Protein AF-J1H5Q4-F1 (afdb_monomer_lite)

Radius of gyration: 19.44 Å; chains: 1; bounding box: 55×44×50 Å

Foldseek 3Di:
DEEEEEQQQLNQLVLLLCVLCVVVVHHYQYEYEHCDDHPRRPHHYDNDHPVPDDLVNVLVGQEYEYEPDALVFDPLNPPPPDDDDDCPVVVVVSCVVSVHWYKYKYAPRDPEDQLEWDALLLQPAQEGGIMGIDTPDFHAFYWDDADDDDDLQVVSHWYLDDCRNVNDDDVVNLCRRLVHDRDDDSVSSSSHDRSLVSNLVSCRVVVPPCSVVSRVVGDPDPVFKTKGFDFDDPPDPPDCVVVVPTDARFMKMWGDDDPDIDIDTDGRDPPPVPPD

Sequence (276 aa):
MRILDICCCSGGASMGLYQACRKAGIEPYVCGADIRNPDSYPFEFIQSDMRNLSLDFIRSFDFVWLSPPCQAYSLACVGSNKEYPDLVPFAQNFMYQAGVPYCMENVPQAPLRRDLLLCGEMFGLGVIRHRHFEIGGFEVPQPFHKMHSGRVIDGEKVTVAGNGFGGSGKIEDWQKAIGIDWITDRWSLAQAVPPVYSQYIMSCFLGDPDYRLLVDDLPVSSDGWYYQQEMIQCGKPNCKCQRGELHGPYWMRYKQIGKRRVKQYVGKSYVSSCAR

pLDDT: mean 80.97, std 17.84, range [28.08, 98.81]

Secondary structure (DSSP, 8-state):
-EEEEET-TT-HHHHHHHHHHHHTT---EEEEEESS--TT--SEEEE--GGGS-HHHHHTSSEEEE----TTT-GGGTT--------HHHHHHHHHHH---EEEEE-TTS----SEEE-GGGGT-SB---EEEEEESS--PPPP-PPPPS-GGGTSSB--SSSGGGGT--HHHHHHHHT-SS--SHHHHHHPPPHHHHHHHHHHHTT-GGGGHHHHTS---TTSEEEEEEEE----TT-GGGGT--EEEEEEEEEEETTEEEEEEEESS---TT--

Structure (mmCIF, N/CA/C/O backbone):
data_AF-J1H5Q4-F1
#
_entry.id   AF-J1H5Q4-F1
#
loop_
_atom_site.group_PDB
_atom_site.id
_atom_site.type_symbol
_atom_site.label_atom_id
_atom_site.label_alt_id
_atom_site.label_comp_id
_atom_site.label_asym_id
_atom_site.label_entity_id
_atom_site.label_seq_id
_atom_site.pdbx_PDB_ins_code
_atom_site.Cartn_x
_atom_site.Cartn_y
_atom_site.Cartn_z
_atom_site.occupancy
_atom_site.B_iso_or_equiv
_atom_site.auth_seq_id
_atom_site.auth_comp_id
_atom_site.auth_asym_id
_atom_site.auth_atom_id
_atom_site.pdbx_PDB_model_num
ATOM 1 N N . MET A 1 1 ? -6.136 11.147 11.980 1.00 96.56 1 MET A N 1
ATOM 2 C CA . MET A 1 1 ? -6.108 9.695 11.706 1.00 96.56 1 MET A CA 1
ATOM 3 C C . MET A 1 1 ? -4.671 9.211 11.749 1.00 96.56 1 MET A C 1
ATOM 5 O O . MET A 1 1 ? -3.817 9.882 11.189 1.00 96.56 1 MET A O 1
ATOM 9 N N . ARG A 1 2 ? -4.388 8.101 12.428 1.00 98.62 2 ARG A N 1
ATOM 10 C CA . ARG A 1 2 ? -3.058 7.500 12.565 1.00 98.62 2 ARG A CA 1
ATOM 11 C C . ARG A 1 2 ? -2.923 6.329 11.597 1.00 98.62 2 ARG A C 1
ATOM 13 O O . ARG A 1 2 ? -3.712 5.392 11.655 1.00 98.62 2 ARG A O 1
ATOM 20 N N . ILE A 1 3 ? -1.918 6.383 10.732 1.00 98.81 3 ILE A N 1
ATOM 21 C CA . ILE A 1 3 ? -1.681 5.418 9.658 1.00 98.81 3 ILE A CA 1
ATOM 22 C C . ILE A 1 3 ? -0.265 4.859 9.787 1.00 98.81 3 ILE A C 1
ATOM 24 O O . ILE A 1 3 ? 0.690 5.628 9.907 1.00 98.81 3 ILE A O 1
ATOM 28 N N . LEU A 1 4 ? -0.140 3.534 9.745 1.00 98.81 4 LEU A N 1
ATOM 29 C CA . LEU A 1 4 ? 1.144 2.834 9.728 1.00 98.81 4 LEU A CA 1
ATOM 30 C C . LEU A 1 4 ? 1.368 2.190 8.358 1.00 98.81 4 LEU A C 1
ATOM 32 O O . LEU A 1 4 ? 0.489 1.489 7.869 1.00 98.81 4 LEU A O 1
ATOM 36 N N . ASP A 1 5 ? 2.537 2.397 7.760 1.00 98.56 5 ASP A N 1
ATOM 37 C CA . ASP A 1 5 ? 2.978 1.740 6.526 1.00 98.56 5 ASP A CA 1
ATOM 38 C C . ASP A 1 5 ? 4.167 0.818 6.839 1.00 98.56 5 ASP A C 1
ATOM 40 O O . ASP A 1 5 ? 5.248 1.283 7.192 1.00 98.56 5 ASP A O 1
ATOM 44 N N . ILE A 1 6 ? 3.957 -0.497 6.780 1.00 98.19 6 ILE A N 1
ATOM 45 C CA . ILE A 1 6 ? 4.945 -1.527 7.122 1.00 98.19 6 ILE A CA 1
ATOM 46 C C . ILE A 1 6 ? 5.574 -2.083 5.841 1.00 98.19 6 ILE A C 1
ATOM 48 O O . ILE A 1 6 ? 4.872 -2.439 4.893 1.00 98.19 6 ILE A O 1
ATOM 52 N N . CYS A 1 7 ? 6.902 -2.231 5.849 1.00 96.69 7 CYS A N 1
ATOM 53 C CA . CYS A 1 7 ? 7.714 -2.482 4.655 1.00 96.69 7 CYS A CA 1
ATOM 54 C C . CYS A 1 7 ? 7.549 -1.346 3.630 1.00 96.69 7 CYS A C 1
ATOM 56 O O . CYS A 1 7 ? 7.360 -1.579 2.435 1.00 96.69 7 CYS A O 1
ATOM 58 N N . CYS A 1 8 ? 7.579 -0.106 4.127 1.00 95.88 8 CYS A N 1
ATOM 59 C CA . CYS A 1 8 ? 7.162 1.083 3.387 1.00 95.88 8 CYS A CA 1
ATOM 60 C C . CYS A 1 8 ? 8.114 1.501 2.257 1.00 95.88 8 CYS A C 1
ATOM 62 O O . CYS A 1 8 ? 7.738 2.320 1.411 1.00 95.88 8 CYS A O 1
ATOM 64 N N . CYS A 1 9 ? 9.346 0.969 2.218 1.00 93.81 9 CYS A N 1
ATOM 65 C CA . CYS A 1 9 ? 10.409 1.456 1.337 1.00 93.81 9 CYS A CA 1
ATOM 66 C C . CYS A 1 9 ? 10.450 3.001 1.365 1.00 93.81 9 CYS A C 1
ATOM 68 O O . CYS A 1 9 ? 10.337 3.596 2.429 1.00 93.81 9 CYS A O 1
ATOM 70 N N . SER A 1 10 ? 10.543 3.670 0.214 1.00 94.69 10 SER A N 1
ATOM 71 C CA . SER A 1 10 ? 10.556 5.141 0.117 1.00 94.69 10 SER A CA 1
ATOM 72 C C . SER A 1 10 ? 9.166 5.808 0.098 1.00 94.69 10 SER A C 1
ATOM 74 O O . SER A 1 10 ? 9.028 6.946 -0.349 1.00 94.69 10 SER A O 1
ATOM 76 N N . GLY A 1 11 ? 8.120 5.114 0.556 1.00 95.12 11 GLY A N 1
ATOM 77 C CA . GLY A 1 11 ? 6.840 5.737 0.909 1.00 95.12 11 GLY A CA 1
ATOM 78 C C . GLY A 1 11 ? 5.876 6.054 -0.234 1.00 95.12 11 GLY A C 1
ATOM 79 O O . GLY A 1 11 ? 5.078 6.986 -0.133 1.00 95.12 11 GLY A O 1
ATOM 80 N N . GLY A 1 12 ? 5.914 5.275 -1.321 1.00 95.62 12 GLY A N 1
ATOM 81 C CA . GLY A 1 12 ? 4.940 5.394 -2.416 1.00 95.62 12 GLY A CA 1
ATOM 82 C C . GLY A 1 12 ? 3.491 5.220 -1.938 1.00 95.62 12 GLY A C 1
ATOM 83 O O . GLY A 1 12 ? 2.644 6.073 -2.199 1.00 95.62 12 GLY A O 1
ATOM 84 N N . ALA A 1 13 ? 3.220 4.164 -1.160 1.00 97.69 13 ALA A N 1
ATOM 85 C CA . ALA A 1 13 ? 1.900 3.938 -0.577 1.00 97.69 13 ALA A CA 1
ATOM 86 C C . ALA A 1 13 ? 1.542 5.036 0.436 1.00 97.69 13 ALA A C 1
ATOM 88 O O . ALA A 1 13 ? 0.478 5.647 0.322 1.00 97.69 13 ALA A O 1
ATOM 89 N N . SER A 1 14 ? 2.445 5.341 1.368 1.00 97.94 14 SER A N 1
ATOM 90 C CA . SER A 1 14 ? 2.263 6.346 2.422 1.00 97.94 14 SER A CA 1
ATOM 91 C C . SER A 1 14 ? 1.827 7.708 1.872 1.00 97.94 14 SER A C 1
ATOM 93 O O . SER A 1 14 ? 0.932 8.339 2.434 1.00 97.94 14 SER A O 1
ATOM 95 N N . MET A 1 15 ? 2.399 8.141 0.742 1.00 97.25 15 MET A N 1
ATOM 96 C CA . MET A 1 15 ? 2.030 9.408 0.105 1.00 97.25 15 MET A CA 1
ATOM 97 C C . MET A 1 15 ? 0.565 9.424 -0.350 1.00 97.25 15 MET A C 1
ATOM 99 O O . MET A 1 15 ? -0.149 10.391 -0.094 1.00 97.25 15 MET A O 1
ATOM 103 N N . GLY A 1 16 ? 0.084 8.350 -0.979 1.00 97.12 16 GLY A N 1
ATOM 104 C CA . GLY A 1 16 ? -1.317 8.264 -1.395 1.00 97.12 16 GLY A CA 1
ATOM 105 C C . GLY A 1 16 ? -2.289 8.222 -0.215 1.00 97.12 16 GLY A C 1
ATOM 106 O O . GLY A 1 16 ? -3.338 8.867 -0.257 1.00 97.12 16 GLY A O 1
ATOM 107 N N . LEU A 1 17 ? -1.912 7.539 0.874 1.00 98.19 17 LEU A N 1
ATOM 108 C CA . LEU A 1 17 ? -2.683 7.520 2.124 1.00 98.19 17 LEU A CA 1
ATOM 109 C C . LEU A 1 17 ? -2.796 8.934 2.714 1.00 98.19 17 LEU A C 1
ATOM 111 O O . LEU A 1 17 ? -3.894 9.386 3.039 1.00 98.19 17 LEU A O 1
ATOM 115 N N . TYR A 1 18 ? -1.673 9.657 2.784 1.00 98.00 18 TYR A N 1
ATOM 116 C CA . TYR A 1 18 ? -1.630 11.054 3.209 1.00 98.00 18 TYR A CA 1
ATOM 117 C C . TYR A 1 18 ? -2.554 11.928 2.349 1.00 98.00 18 TYR A C 1
ATOM 119 O O . TYR A 1 18 ? -3.427 12.617 2.877 1.00 98.00 18 TYR A O 1
ATOM 127 N N . GLN A 1 19 ? -2.409 11.866 1.022 1.00 95.25 19 GLN A N 1
ATOM 128 C CA . GLN A 1 19 ? -3.188 12.668 0.075 1.00 95.25 19 GLN A CA 1
ATOM 129 C C . GLN A 1 19 ? -4.697 12.421 0.195 1.00 95.25 19 GLN A C 1
ATOM 131 O O . GLN A 1 19 ? -5.472 13.380 0.179 1.00 95.25 19 GLN A O 1
ATOM 136 N N . ALA A 1 20 ? -5.124 11.164 0.352 1.00 95.62 20 ALA A N 1
ATOM 137 C CA . ALA A 1 20 ? -6.531 10.820 0.546 1.00 95.62 20 ALA A CA 1
ATOM 138 C C . ALA A 1 20 ? -7.105 11.442 1.828 1.00 95.62 20 ALA A C 1
ATOM 140 O O . ALA A 1 20 ? -8.162 12.072 1.781 1.00 95.62 20 ALA A O 1
ATOM 141 N N . CYS A 1 21 ? -6.392 11.348 2.956 1.00 96.50 21 CYS A N 1
ATOM 142 C CA . CYS A 1 21 ? -6.828 11.983 4.201 1.00 96.50 21 CYS A CA 1
ATOM 143 C C . CYS A 1 21 ? -6.913 13.507 4.073 1.00 96.50 21 CYS A C 1
ATOM 145 O O . CYS A 1 21 ? -7.924 14.095 4.459 1.00 96.50 21 CYS A O 1
ATOM 147 N N . ARG A 1 22 ? -5.896 14.145 3.473 1.00 95.25 22 ARG A N 1
ATOM 148 C CA . ARG A 1 22 ? -5.896 15.597 3.234 1.00 95.25 22 ARG A CA 1
ATOM 149 C C . ARG A 1 22 ? -7.089 16.029 2.382 1.00 95.25 22 ARG A C 1
ATOM 151 O O . ARG A 1 22 ? -7.745 17.007 2.731 1.00 95.25 22 ARG A O 1
ATOM 158 N N . LYS A 1 23 ? -7.394 15.293 1.306 1.00 90.81 23 LYS A N 1
ATOM 159 C CA . LYS A 1 23 ? -8.564 15.546 0.446 1.00 90.81 23 LYS A CA 1
ATOM 160 C C . LYS A 1 23 ? -9.874 15.445 1.234 1.00 90.81 23 LYS A C 1
ATOM 162 O O . LYS A 1 23 ? -10.750 16.282 1.053 1.00 90.81 23 LYS A O 1
ATOM 167 N N . ALA A 1 24 ? -9.977 14.477 2.142 1.00 92.38 24 ALA A N 1
ATOM 168 C CA . ALA A 1 24 ? -11.137 14.291 3.011 1.00 92.38 24 ALA A CA 1
ATOM 169 C C . ALA A 1 24 ? -11.223 15.301 4.180 1.00 92.38 24 ALA A C 1
ATOM 171 O O . ALA A 1 24 ? -12.123 15.196 5.010 1.00 92.38 24 ALA A O 1
ATOM 172 N N . GLY A 1 25 ? -10.292 16.259 4.290 1.00 94.88 25 GLY A N 1
ATOM 173 C CA . GLY A 1 25 ? -10.252 17.216 5.402 1.00 94.88 25 GLY A CA 1
ATOM 174 C C . GLY A 1 25 ? -9.846 16.597 6.745 1.00 94.88 25 GLY A C 1
ATOM 175 O O . GLY A 1 25 ? -10.102 17.182 7.796 1.00 94.88 25 GLY A O 1
ATOM 176 N N . ILE A 1 26 ? -9.218 15.418 6.727 1.00 96.00 26 ILE A N 1
ATOM 177 C CA . ILE A 1 26 ? -8.756 14.695 7.914 1.00 96.00 26 ILE A CA 1
ATOM 178 C C . ILE A 1 26 ? -7.251 14.896 8.048 1.00 96.00 26 ILE A C 1
ATOM 180 O O . ILE A 1 26 ? -6.506 14.581 7.126 1.00 96.00 26 ILE A O 1
ATOM 184 N N . GLU A 1 27 ? -6.788 15.358 9.210 1.00 97.81 27 GLU A N 1
ATOM 185 C CA . GLU A 1 27 ? -5.354 15.466 9.493 1.00 97.81 27 GLU A CA 1
ATOM 186 C C . GLU A 1 27 ? -4.735 14.064 9.673 1.00 97.81 27 GLU A C 1
ATOM 188 O O . GLU A 1 27 ? -5.125 13.342 10.609 1.00 97.81 27 GLU A O 1
ATOM 193 N N . PRO A 1 28 ? -3.804 13.633 8.800 1.00 97.81 28 PRO A N 1
ATOM 194 C CA . PRO A 1 28 ? -3.158 12.338 8.922 1.00 97.81 28 PRO A CA 1
ATOM 195 C C . PRO A 1 28 ? -1.837 12.433 9.696 1.00 97.81 28 PRO A C 1
ATOM 197 O O . PRO A 1 28 ? -0.980 13.264 9.416 1.00 97.81 28 PRO A O 1
ATOM 200 N N . TYR A 1 29 ? -1.638 11.503 10.623 1.00 98.56 29 TYR A N 1
ATOM 201 C CA . TYR A 1 29 ? -0.331 11.129 11.145 1.00 98.56 29 TYR A CA 1
ATOM 202 C C . TYR A 1 29 ? 0.097 9.845 10.434 1.00 98.56 29 TYR A C 1
ATOM 204 O O . TYR A 1 29 ? -0.513 8.799 10.657 1.00 98.56 29 TYR A O 1
ATOM 212 N N . VAL A 1 30 ? 1.105 9.926 9.566 1.00 98.56 30 VAL A N 1
ATOM 213 C CA . VAL A 1 30 ? 1.629 8.783 8.803 1.00 98.56 30 VAL A CA 1
ATOM 214 C C . VAL A 1 30 ? 2.993 8.399 9.358 1.00 98.56 30 VAL A C 1
ATOM 216 O O . VAL A 1 30 ? 3.869 9.251 9.474 1.00 98.56 30 VAL A O 1
ATOM 219 N N . CYS A 1 31 ? 3.168 7.121 9.686 1.00 98.44 31 CYS A N 1
ATOM 220 C CA . CYS A 1 31 ? 4.433 6.559 10.138 1.00 98.44 31 CYS A CA 1
ATOM 221 C C . CYS A 1 31 ? 4.824 5.373 9.250 1.00 98.44 31 CYS A C 1
ATOM 223 O O . CYS A 1 31 ? 3.996 4.506 8.982 1.00 98.44 31 CYS A O 1
ATOM 225 N N . GLY A 1 32 ? 6.067 5.348 8.774 1.00 98.12 32 GLY A N 1
ATOM 226 C CA . GLY A 1 32 ? 6.647 4.221 8.045 1.00 98.12 32 GLY A CA 1
ATOM 227 C C . GLY A 1 32 ? 7.489 3.328 8.939 1.00 98.12 32 GLY A C 1
ATOM 228 O O . GLY A 1 32 ? 8.162 3.819 9.843 1.00 98.12 32 GLY A O 1
ATOM 229 N N . ALA A 1 33 ? 7.496 2.030 8.656 1.00 97.81 33 ALA A N 1
ATOM 230 C CA . ALA A 1 33 ? 8.402 1.068 9.257 1.00 97.81 33 ALA A CA 1
ATOM 231 C C . ALA A 1 33 ? 9.046 0.187 8.181 1.00 97.81 33 ALA A C 1
ATOM 233 O O . ALA A 1 33 ? 8.350 -0.521 7.452 1.00 97.81 33 ALA A O 1
ATOM 234 N N . ASP A 1 34 ? 10.373 0.192 8.091 1.00 96.81 34 ASP A N 1
ATOM 235 C CA . ASP A 1 34 ? 11.123 -0.655 7.155 1.00 96.81 34 ASP A CA 1
ATOM 236 C C . ASP A 1 34 ? 12.465 -1.080 7.764 1.00 96.81 34 ASP A C 1
ATOM 238 O O . ASP A 1 34 ? 13.050 -0.373 8.587 1.00 96.81 34 ASP A O 1
ATOM 242 N N . ILE A 1 35 ? 12.973 -2.248 7.359 1.00 95.06 35 ILE A N 1
ATOM 243 C CA . ILE A 1 35 ? 14.266 -2.760 7.832 1.00 95.06 35 ILE A CA 1
ATOM 244 C C . ILE A 1 35 ? 15.430 -1.897 7.321 1.00 95.06 35 ILE A C 1
ATOM 246 O O . ILE A 1 35 ? 16.479 -1.794 7.966 1.00 95.06 35 ILE A O 1
ATOM 250 N N . ARG A 1 36 ? 15.245 -1.251 6.166 1.00 90.81 36 ARG A N 1
ATOM 251 C CA . ARG A 1 36 ? 16.196 -0.291 5.604 1.00 90.81 36 ARG A CA 1
ATOM 252 C C . ARG A 1 36 ? 15.711 1.116 5.881 1.00 90.81 36 ARG A C 1
ATOM 254 O O . ARG A 1 36 ? 14.542 1.401 5.672 1.00 90.81 36 ARG A O 1
ATOM 261 N N . ASN A 1 37 ? 16.631 1.994 6.259 1.00 86.12 37 ASN A N 1
ATOM 262 C CA . ASN A 1 37 ? 16.359 3.420 6.349 1.00 86.12 37 ASN A CA 1
ATOM 263 C C . ASN A 1 37 ? 16.398 4.048 4.941 1.00 86.12 37 ASN A C 1
ATOM 265 O O . ASN A 1 37 ? 17.474 4.054 4.338 1.00 86.12 37 ASN A O 1
ATOM 269 N N . PRO A 1 38 ? 15.271 4.511 4.375 1.00 79.19 38 PRO A N 1
ATOM 270 C CA . PRO A 1 38 ? 15.250 5.167 3.078 1.00 79.19 38 PRO A CA 1
ATOM 271 C C . PRO A 1 38 ? 15.552 6.656 3.261 1.00 79.19 38 PRO A C 1
ATOM 273 O O . PRO A 1 38 ? 14.790 7.358 3.920 1.00 79.19 38 PRO A O 1
ATOM 276 N N . ASP A 1 39 ? 16.581 7.168 2.585 1.00 79.12 39 ASP A N 1
ATOM 277 C CA . ASP A 1 39 ? 16.915 8.606 2.612 1.00 79.12 39 ASP A CA 1
ATOM 278 C C . ASP A 1 39 ? 15.758 9.508 2.134 1.00 79.12 39 ASP A C 1
ATOM 280 O O . ASP A 1 39 ? 15.719 10.700 2.425 1.00 79.12 39 ASP A O 1
ATOM 284 N N . SER A 1 40 ? 14.816 8.942 1.375 1.00 83.69 40 SER A N 1
ATOM 285 C CA . SER A 1 40 ? 13.727 9.642 0.689 1.00 83.69 40 SER A CA 1
ATOM 286 C C . SER A 1 40 ? 12.344 9.449 1.321 1.00 83.69 40 SER A C 1
ATOM 288 O O . SER A 1 40 ? 11.351 9.837 0.705 1.00 83.69 40 SER A O 1
ATOM 290 N N . TYR A 1 41 ? 12.234 8.839 2.508 1.00 92.00 41 TYR A N 1
ATOM 291 C CA . TYR A 1 41 ? 10.922 8.633 3.128 1.00 92.00 41 TYR A CA 1
ATOM 292 C C . TYR A 1 41 ? 10.303 9.968 3.594 1.00 92.00 41 TYR A C 1
ATOM 294 O O . TYR A 1 41 ? 10.945 10.702 4.343 1.00 92.00 41 TYR A O 1
ATOM 302 N N . PRO A 1 42 ? 9.067 10.310 3.181 1.00 90.81 42 PRO A N 1
ATOM 303 C CA . PRO A 1 42 ? 8.534 11.666 3.353 1.00 90.81 42 PRO A CA 1
ATOM 304 C C . PRO A 1 42 ? 7.854 11.944 4.708 1.00 90.81 42 PRO A C 1
ATOM 306 O O . PRO A 1 42 ? 7.381 13.060 4.920 1.00 90.81 42 PRO A O 1
ATOM 309 N N . PHE A 1 43 ? 7.764 10.961 5.612 1.00 95.94 43 PHE A N 1
ATOM 310 C CA . PHE A 1 43 ? 7.033 11.077 6.885 1.00 95.94 43 PHE A CA 1
ATOM 311 C C . PHE A 1 43 ? 7.852 10.572 8.085 1.00 95.94 43 PHE A C 1
ATOM 313 O O . PHE A 1 43 ? 9.021 10.222 7.948 1.00 95.94 43 PHE A O 1
ATOM 320 N N . GLU A 1 44 ? 7.227 10.509 9.265 1.00 97.00 44 GLU A N 1
ATOM 321 C CA . GLU A 1 44 ? 7.806 9.869 10.452 1.00 97.00 44 GLU A CA 1
ATOM 322 C C . GLU A 1 44 ? 8.214 8.428 10.139 1.00 97.00 44 GLU A C 1
ATOM 324 O O . GLU A 1 44 ? 7.447 7.680 9.528 1.00 97.00 44 GLU A O 1
ATOM 329 N N . PHE A 1 45 ? 9.405 8.020 10.565 1.00 97.56 45 PHE A N 1
ATOM 330 C CA . PHE A 1 45 ? 9.985 6.744 10.162 1.00 97.56 45 PHE A CA 1
ATOM 331 C C . PHE A 1 45 ? 10.592 5.985 11.339 1.00 97.56 45 PHE A C 1
ATOM 333 O O . PHE A 1 45 ? 11.264 6.552 12.199 1.00 97.56 45 PHE A O 1
ATOM 340 N N . IL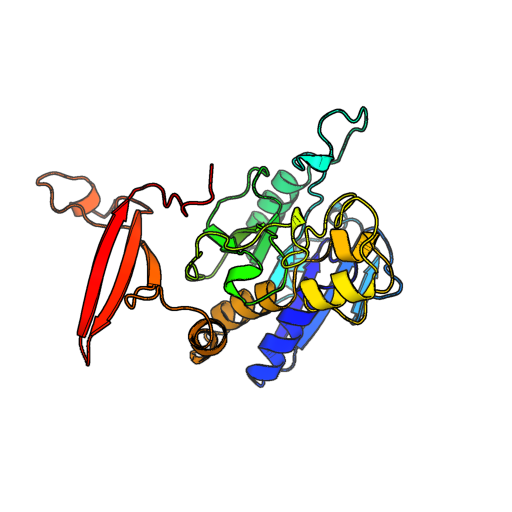E A 1 46 ? 10.385 4.671 11.336 1.00 96.88 46 ILE A N 1
ATOM 341 C CA . ILE A 1 46 ? 10.954 3.730 12.291 1.00 96.88 46 ILE A CA 1
ATOM 342 C C . ILE A 1 46 ? 11.759 2.697 11.508 1.00 96.88 46 ILE A C 1
ATOM 344 O O . ILE A 1 46 ? 11.205 1.883 10.770 1.00 96.88 46 ILE A O 1
ATOM 348 N N . GLN A 1 47 ? 13.074 2.666 11.717 1.00 97.56 47 GLN A N 1
ATOM 349 C CA . GLN A 1 47 ? 13.886 1.588 11.166 1.00 97.56 47 GLN A CA 1
ATOM 350 C C . GLN A 1 47 ? 13.669 0.311 11.988 1.00 97.56 47 GLN A C 1
ATOM 352 O O . GLN A 1 47 ? 14.168 0.194 13.107 1.00 97.56 47 GLN A O 1
ATOM 357 N N . SER A 1 48 ? 12.914 -0.646 11.453 1.00 96.38 48 SER A N 1
ATOM 358 C CA . SER A 1 48 ? 12.615 -1.905 12.133 1.00 96.38 48 SER A CA 1
ATOM 359 C C . SER A 1 48 ? 12.213 -3.003 11.151 1.00 96.38 48 SER A C 1
ATOM 361 O O . SER A 1 48 ? 11.515 -2.767 10.167 1.00 96.38 48 SER A O 1
ATOM 363 N N . ASP A 1 49 ? 12.613 -4.238 11.450 1.00 95.88 49 ASP A N 1
ATOM 364 C CA . ASP A 1 49 ? 12.007 -5.413 10.828 1.00 95.88 49 ASP A CA 1
ATOM 365 C C . ASP A 1 49 ? 10.544 -5.528 11.280 1.00 95.88 49 ASP A C 1
ATOM 367 O O . ASP A 1 49 ? 10.243 -5.367 12.465 1.00 95.88 49 ASP A O 1
ATOM 371 N N . MET A 1 50 ? 9.630 -5.853 10.361 1.00 95.56 50 MET A N 1
ATOM 372 C CA . MET A 1 50 ? 8.206 -5.974 10.688 1.00 95.56 50 MET A CA 1
ATOM 373 C C . MET A 1 50 ? 7.929 -6.965 11.828 1.00 95.56 50 MET A C 1
ATOM 375 O O . MET A 1 50 ? 6.968 -6.791 12.572 1.00 95.56 50 MET A O 1
ATOM 379 N N . ARG A 1 51 ? 8.783 -7.984 11.991 1.00 96.00 51 ARG A N 1
ATOM 380 C CA . ARG A 1 51 ? 8.669 -9.011 13.036 1.00 96.00 51 ARG A CA 1
ATOM 381 C C . ARG A 1 51 ? 8.978 -8.488 14.437 1.00 96.00 51 ARG A C 1
ATOM 383 O O . ARG A 1 51 ? 8.625 -9.143 15.411 1.00 96.00 51 ARG A O 1
ATOM 390 N N . ASN A 1 52 ? 9.617 -7.323 14.536 1.00 97.50 52 ASN A N 1
ATOM 391 C CA . ASN A 1 52 ? 9.952 -6.683 15.806 1.00 97.50 52 ASN A CA 1
ATOM 392 C C . ASN A 1 52 ? 8.879 -5.686 16.268 1.00 97.50 52 ASN A C 1
ATOM 394 O O . ASN A 1 52 ? 8.963 -5.173 17.383 1.00 97.50 52 ASN A O 1
ATOM 398 N N . LEU A 1 53 ? 7.883 -5.380 15.432 1.00 97.19 53 LEU A N 1
ATOM 399 C CA . LEU A 1 53 ? 6.756 -4.539 15.828 1.00 97.19 53 LEU A CA 1
ATOM 400 C C . LEU A 1 53 ? 5.846 -5.322 16.784 1.00 97.19 53 LEU A C 1
ATOM 402 O O . LEU A 1 53 ? 5.599 -6.510 16.586 1.00 97.19 53 LEU A O 1
ATOM 406 N N . SER A 1 54 ? 5.334 -4.670 17.828 1.00 97.75 54 SER A N 1
ATOM 407 C CA . SER A 1 54 ? 4.407 -5.306 18.771 1.00 97.75 54 SER A CA 1
ATOM 408 C C . SER A 1 54 ? 2.951 -5.141 18.329 1.00 97.75 54 SER A C 1
ATOM 410 O O . SER A 1 54 ? 2.592 -4.172 17.659 1.00 97.75 54 SER A O 1
ATOM 412 N N . LEU A 1 55 ? 2.080 -6.065 18.750 1.00 97.38 55 LEU A N 1
ATOM 413 C CA . LEU A 1 55 ? 0.636 -5.951 18.504 1.00 97.38 55 LEU A CA 1
ATOM 414 C C . LEU A 1 55 ? 0.054 -4.659 19.088 1.00 97.38 55 LEU A C 1
ATOM 416 O O . LEU A 1 55 ? -0.768 -4.020 18.441 1.00 97.38 55 LEU A O 1
ATOM 420 N N . ASP A 1 56 ? 0.493 -4.257 20.282 1.00 97.94 56 ASP A N 1
ATOM 421 C CA . ASP A 1 56 ? 0.008 -3.036 20.936 1.00 97.94 56 ASP A CA 1
ATOM 422 C C . ASP A 1 56 ? 0.430 -1.777 20.176 1.00 97.94 56 ASP A C 1
ATOM 424 O O . ASP A 1 56 ? -0.353 -0.836 20.055 1.00 97.94 56 ASP A O 1
ATOM 428 N N . PHE A 1 57 ? 1.633 -1.781 19.592 1.00 97.81 57 PHE A N 1
ATOM 429 C CA . PHE A 1 57 ? 2.069 -0.704 18.712 1.00 97.81 57 PHE A CA 1
ATOM 430 C C . PHE A 1 57 ? 1.162 -0.600 17.483 1.00 97.81 57 PHE A C 1
ATOM 432 O O . PHE A 1 57 ? 0.658 0.481 17.190 1.00 97.81 57 PHE A O 1
ATOM 439 N N . ILE A 1 58 ? 0.885 -1.716 16.804 1.00 97.31 58 ILE A N 1
ATOM 440 C CA . ILE A 1 58 ? 0.018 -1.731 15.616 1.00 97.31 58 ILE A CA 1
ATOM 441 C C . ILE A 1 58 ? -1.416 -1.314 15.948 1.00 97.31 58 ILE A C 1
ATOM 443 O O . ILE A 1 58 ? -2.006 -0.518 15.223 1.00 97.31 58 ILE A O 1
ATOM 447 N N . ARG A 1 59 ? -1.962 -1.786 17.072 1.00 98.12 59 ARG A N 1
ATOM 448 C CA . ARG A 1 59 ? -3.304 -1.416 17.553 1.00 98.12 59 ARG A CA 1
ATOM 449 C C . ARG A 1 59 ? -3.449 0.065 17.901 1.00 98.12 59 ARG A C 1
ATOM 451 O O . ARG A 1 59 ? -4.570 0.537 18.045 1.00 98.12 59 ARG A O 1
ATOM 458 N N . SER A 1 60 ? -2.344 0.803 18.027 1.00 98.00 60 SER A N 1
ATOM 459 C CA . SER A 1 60 ? -2.366 2.258 18.230 1.00 98.00 60 SER A CA 1
ATOM 460 C C . SER A 1 60 ? -2.647 3.066 16.951 1.00 98.00 60 SER A C 1
ATOM 462 O O . SER A 1 60 ? -2.684 4.300 17.008 1.00 98.00 60 SER A O 1
ATOM 464 N N . PHE A 1 61 ? -2.807 2.401 15.803 1.00 98.62 61 PHE A N 1
ATOM 465 C CA . PHE A 1 61 ? -3.120 3.015 14.514 1.00 98.62 61 PHE A CA 1
ATOM 466 C C . PHE A 1 61 ? -4.553 2.699 14.078 1.00 98.62 61 PHE A C 1
ATOM 468 O O . PHE A 1 61 ? -5.079 1.622 14.350 1.00 98.62 61 PHE A O 1
ATOM 475 N N . ASP A 1 62 ? -5.162 3.642 13.359 1.00 98.56 62 ASP A N 1
ATOM 476 C CA . ASP A 1 62 ? -6.524 3.516 12.831 1.00 98.56 62 ASP A CA 1
ATOM 477 C C . ASP A 1 62 ? -6.558 2.661 11.550 1.00 98.56 62 ASP A C 1
ATOM 479 O O . ASP A 1 62 ? -7.578 2.056 11.222 1.00 98.56 62 ASP A O 1
ATOM 483 N N . PHE A 1 63 ? -5.444 2.633 10.808 1.00 98.75 63 PHE A N 1
ATOM 4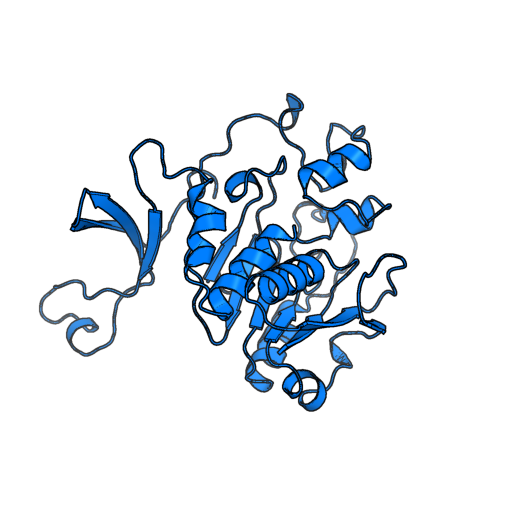84 C CA . PHE A 1 63 ? -5.288 1.902 9.553 1.00 98.75 63 PHE A CA 1
ATOM 485 C C . PHE A 1 63 ? -3.838 1.467 9.344 1.00 98.75 63 PHE A C 1
ATOM 487 O O . PHE A 1 63 ? -2.905 2.219 9.646 1.00 98.75 63 PHE A O 1
ATOM 494 N N . VAL A 1 64 ? -3.653 0.282 8.761 1.00 98.81 64 VAL A N 1
ATOM 495 C CA . VAL A 1 64 ? -2.327 -0.265 8.453 1.00 98.81 64 VAL A CA 1
ATOM 496 C C . VAL A 1 64 ? -2.210 -0.640 6.980 1.00 98.81 64 VAL A C 1
ATOM 498 O O . VAL A 1 64 ? -3.007 -1.408 6.444 1.00 98.81 64 VAL A O 1
ATOM 501 N N . TRP A 1 65 ? -1.169 -0.138 6.330 1.00 98.75 65 TRP A N 1
ATOM 502 C CA . TRP A 1 65 ? -0.701 -0.618 5.039 1.00 98.75 65 TRP A CA 1
ATOM 503 C C . TRP A 1 65 ? 0.487 -1.562 5.237 1.00 98.75 65 TRP A C 1
ATOM 505 O O . TRP A 1 65 ? 1.358 -1.285 6.058 1.00 98.75 65 TRP A O 1
ATOM 515 N N . LEU A 1 66 ? 0.541 -2.670 4.498 1.00 97.81 66 LEU A N 1
ATOM 516 C CA . LEU A 1 66 ? 1.676 -3.592 4.518 1.00 97.81 66 LEU A CA 1
ATOM 517 C C . LEU A 1 66 ? 2.093 -3.959 3.093 1.00 97.81 66 LEU A C 1
ATOM 519 O O . LEU A 1 66 ? 1.250 -4.352 2.289 1.00 97.81 66 LEU A O 1
ATOM 523 N N . SER A 1 67 ? 3.395 -3.929 2.808 1.00 96.75 67 SER A N 1
ATOM 524 C CA . SER A 1 67 ? 3.956 -4.423 1.536 1.00 96.75 67 SER A CA 1
ATOM 525 C C . SER A 1 67 ? 5.075 -5.451 1.782 1.00 96.75 67 SER A C 1
ATOM 527 O O . SER A 1 67 ? 6.243 -5.156 1.513 1.00 96.75 67 SER A O 1
ATOM 529 N N . PRO A 1 68 ? 4.779 -6.644 2.351 1.00 94.56 68 PRO A N 1
ATOM 530 C CA . PRO A 1 68 ? 5.810 -7.627 2.678 1.00 94.56 68 PRO A CA 1
ATOM 531 C C . PRO A 1 68 ? 6.683 -7.987 1.459 1.00 94.56 68 PRO A C 1
ATOM 533 O O . PRO A 1 68 ? 6.176 -8.005 0.333 1.00 94.56 68 PRO A O 1
ATOM 536 N N . PRO A 1 69 ? 7.974 -8.324 1.657 1.00 89.00 69 PRO A N 1
ATOM 537 C CA . PRO A 1 69 ? 8.900 -8.663 0.576 1.00 89.00 69 PRO A CA 1
ATOM 538 C C . PRO A 1 69 ? 8.305 -9.643 -0.450 1.00 89.00 69 PRO A C 1
ATOM 540 O O . PRO A 1 69 ? 7.804 -10.708 -0.098 1.00 89.00 69 PRO A O 1
ATOM 543 N N . CYS A 1 70 ? 8.358 -9.278 -1.734 1.00 82.38 70 CYS A N 1
ATOM 544 C CA . CYS A 1 70 ? 7.716 -10.015 -2.831 1.00 82.38 70 CYS A CA 1
ATOM 545 C C . CYS A 1 70 ? 8.671 -10.912 -3.637 1.00 82.38 70 CYS A C 1
ATOM 547 O O . CYS A 1 70 ? 8.247 -11.617 -4.553 1.00 82.38 70 CYS A O 1
ATOM 549 N N . GLN A 1 71 ? 9.974 -10.869 -3.348 1.00 79.75 71 GLN A N 1
ATOM 550 C CA . GLN A 1 71 ? 11.016 -11.464 -4.190 1.00 79.75 71 GLN A CA 1
ATOM 551 C C . GLN A 1 71 ? 10.891 -12.989 -4.300 1.00 79.75 71 GLN A C 1
ATOM 553 O O . GLN A 1 71 ? 11.198 -13.533 -5.357 1.00 79.75 71 GLN A O 1
ATOM 558 N N . ALA A 1 72 ? 10.366 -13.656 -3.266 1.00 72.06 72 ALA A N 1
ATOM 559 C CA . ALA A 1 72 ? 10.070 -15.091 -3.289 1.00 72.06 72 ALA A CA 1
ATOM 560 C C . ALA A 1 72 ? 9.032 -15.483 -4.363 1.00 72.06 72 ALA A C 1
ATOM 562 O O . ALA A 1 72 ? 9.000 -16.627 -4.807 1.00 72.06 72 ALA A O 1
ATOM 563 N N . TYR A 1 73 ? 8.210 -14.529 -4.810 1.00 76.50 73 TYR A N 1
ATOM 564 C CA . TYR A 1 73 ? 7.110 -14.744 -5.754 1.00 76.50 73 TYR A CA 1
ATOM 565 C C . TYR A 1 73 ? 7.303 -14.022 -7.092 1.00 76.50 73 TYR A C 1
ATOM 567 O O . TYR A 1 73 ? 6.573 -14.266 -8.052 1.00 76.50 73 TYR A O 1
ATOM 575 N N . SER A 1 74 ? 8.270 -13.109 -7.177 1.00 74.38 74 SER A N 1
ATOM 576 C CA . SER A 1 74 ? 8.482 -12.280 -8.359 1.00 74.38 74 SER A CA 1
ATOM 577 C C . SER A 1 74 ? 9.045 -13.086 -9.530 1.00 74.38 74 SER A C 1
ATOM 579 O O . SER A 1 74 ? 10.095 -13.721 -9.421 1.00 74.38 74 SER A O 1
ATOM 581 N N . LEU A 1 75 ? 8.416 -12.966 -10.704 1.00 69.31 75 LEU A N 1
ATOM 582 C CA . LEU A 1 75 ? 8.920 -13.564 -11.948 1.00 69.31 75 LEU A CA 1
ATOM 583 C C . LEU A 1 75 ? 10.334 -13.080 -12.312 1.00 69.31 75 LEU A C 1
ATOM 585 O O . LEU A 1 75 ? 11.090 -13.815 -12.937 1.00 69.31 75 LEU A O 1
ATOM 589 N N . ALA A 1 76 ? 10.718 -11.872 -11.885 1.00 64.88 76 ALA A N 1
ATOM 590 C CA . ALA A 1 76 ? 12.056 -11.327 -12.121 1.00 64.88 76 ALA A CA 1
ATOM 591 C C . ALA A 1 76 ? 13.164 -12.042 -11.320 1.00 64.88 76 ALA A C 1
ATOM 593 O O . ALA A 1 76 ? 14.343 -11.846 -11.606 1.00 64.88 76 ALA A O 1
ATOM 594 N N . CYS A 1 77 ? 12.799 -12.848 -10.320 1.00 67.88 77 CYS A N 1
ATOM 595 C CA . CYS A 1 77 ? 13.727 -13.603 -9.477 1.00 67.88 77 CYS A CA 1
ATOM 596 C C . CYS A 1 77 ? 13.828 -15.087 -9.877 1.00 67.88 77 CYS A C 1
ATOM 598 O O . CYS A 1 77 ? 14.669 -15.808 -9.329 1.00 67.88 77 CYS A O 1
ATOM 600 N N . VAL A 1 78 ? 13.013 -15.541 -10.839 1.00 66.12 78 VAL A N 1
ATOM 601 C CA . VAL A 1 78 ? 13.042 -16.915 -11.363 1.00 66.12 78 VAL A CA 1
ATOM 602 C C . VAL A 1 78 ? 14.411 -17.194 -11.986 1.00 66.12 78 VAL A C 1
ATOM 604 O O . VAL A 1 78 ? 14.866 -16.464 -12.863 1.00 66.12 78 VAL A O 1
ATOM 607 N N . GLY A 1 79 ? 15.079 -18.251 -11.517 1.00 56.72 79 GLY A N 1
ATOM 608 C CA . GLY A 1 79 ? 16.431 -18.624 -11.950 1.00 56.72 79 GLY A CA 1
ATOM 609 C C . GLY A 1 79 ? 17.569 -17.999 -11.134 1.00 56.72 79 GLY A C 1
ATOM 610 O O . GLY A 1 79 ? 18.733 -18.242 -11.443 1.00 56.72 79 GLY A O 1
ATOM 611 N N . SER A 1 80 ? 17.273 -17.220 -10.088 1.00 68.25 80 SER A N 1
ATOM 612 C CA . SER A 1 80 ? 18.294 -16.805 -9.118 1.00 68.25 80 SER A CA 1
ATOM 613 C C . SER A 1 80 ? 18.528 -17.890 -8.055 1.00 68.25 80 SER A C 1
ATOM 615 O O . SER A 1 80 ? 17.583 -18.509 -7.581 1.00 68.25 80 SER A O 1
ATOM 617 N N . ASN A 1 81 ? 19.782 -18.091 -7.633 1.00 72.94 81 ASN A N 1
ATOM 618 C CA . ASN A 1 81 ? 20.147 -18.994 -6.523 1.00 72.94 81 ASN A CA 1
ATOM 619 C C . ASN A 1 81 ? 20.000 -18.331 -5.136 1.00 72.94 81 ASN A C 1
ATOM 621 O O . ASN A 1 81 ? 20.687 -18.709 -4.190 1.00 72.94 81 ASN A O 1
ATOM 625 N N . LYS A 1 82 ? 19.186 -17.276 -5.017 1.00 77.88 82 LYS A N 1
ATOM 626 C CA . LYS A 1 82 ? 19.023 -16.527 -3.766 1.00 77.88 82 LYS A CA 1
ATOM 627 C C . LYS A 1 82 ? 17.783 -17.014 -3.029 1.00 77.88 82 LYS A C 1
ATOM 629 O O . LYS A 1 82 ? 16.717 -17.120 -3.626 1.00 77.88 82 LYS A O 1
ATOM 634 N N . GLU A 1 83 ? 17.919 -17.248 -1.729 1.00 77.88 83 GLU A N 1
ATOM 635 C CA . GLU A 1 83 ? 16.767 -17.420 -0.848 1.00 77.88 83 GLU A CA 1
ATOM 636 C C . GLU A 1 83 ? 16.189 -16.050 -0.489 1.00 77.88 83 GLU A C 1
ATOM 638 O O . GLU A 1 83 ? 16.918 -15.118 -0.137 1.00 77.88 83 GLU A O 1
ATOM 643 N N . TYR A 1 84 ? 14.869 -15.929 -0.596 1.00 82.44 84 TYR A N 1
ATOM 644 C CA . TYR A 1 84 ? 14.137 -14.715 -0.268 1.00 82.44 84 TYR A CA 1
ATOM 645 C C . TYR A 1 84 ? 13.165 -15.002 0.876 1.00 82.44 84 TYR A C 1
ATOM 647 O O . TYR A 1 84 ? 12.486 -16.029 0.837 1.00 82.44 84 TYR A O 1
ATOM 655 N N . PRO A 1 85 ? 13.077 -14.120 1.886 1.00 86.12 85 PRO A N 1
ATOM 656 C CA . PRO A 1 85 ? 12.142 -14.312 2.980 1.00 86.12 85 PRO A CA 1
ATOM 657 C C . PRO A 1 85 ? 10.705 -14.216 2.464 1.00 86.12 85 PRO A C 1
ATOM 659 O O . PRO A 1 85 ? 10.350 -13.258 1.776 1.00 86.12 85 PRO A O 1
ATOM 662 N N . ASP A 1 86 ? 9.878 -15.185 2.841 1.00 90.62 86 ASP A N 1
ATOM 663 C CA . ASP A 1 86 ? 8.432 -15.117 2.671 1.00 90.62 86 ASP A CA 1
ATOM 664 C C . ASP A 1 86 ? 7.785 -14.656 3.978 1.00 90.62 86 ASP A C 1
ATOM 666 O O . ASP A 1 86 ? 7.691 -15.407 4.950 1.00 90.62 86 ASP A O 1
ATOM 670 N N . LEU A 1 87 ? 7.370 -13.391 4.010 1.00 94.06 87 LEU A N 1
ATOM 671 C CA . LEU A 1 87 ? 6.719 -12.793 5.176 1.00 94.06 87 LEU A CA 1
ATOM 672 C C . LEU A 1 87 ? 5.203 -12.654 5.004 1.00 94.06 87 LEU A C 1
ATOM 674 O O . LEU A 1 87 ? 4.553 -12.133 5.908 1.00 94.06 87 LEU A O 1
ATOM 678 N N . VAL A 1 88 ? 4.618 -13.137 3.900 1.00 93.75 88 VAL A N 1
ATOM 679 C CA . VAL A 1 88 ? 3.164 -13.062 3.680 1.00 93.75 88 VAL A CA 1
ATOM 680 C C . VAL A 1 88 ? 2.388 -13.828 4.765 1.00 93.75 88 VAL A C 1
ATOM 682 O O . VAL A 1 88 ? 1.506 -13.218 5.375 1.00 93.75 88 VAL A O 1
ATOM 685 N N . PRO A 1 89 ? 2.727 -15.089 5.118 1.00 93.38 89 PRO A N 1
ATOM 686 C CA . PRO A 1 89 ? 2.012 -15.807 6.178 1.00 93.38 89 PRO A CA 1
ATOM 687 C C . PRO A 1 89 ? 2.147 -15.134 7.548 1.00 93.38 89 PRO A C 1
ATOM 689 O O . PRO A 1 89 ? 1.189 -15.085 8.324 1.00 93.38 89 PRO A O 1
ATOM 692 N N . PHE A 1 90 ? 3.330 -14.579 7.842 1.00 94.94 90 PHE A N 1
ATOM 693 C CA . PHE A 1 90 ? 3.556 -13.816 9.068 1.00 94.94 90 PHE A CA 1
ATOM 694 C C . PHE A 1 90 ? 2.662 -12.573 9.102 1.00 94.94 90 PHE A C 1
ATOM 696 O O . PHE A 1 90 ? 1.950 -12.376 10.083 1.00 94.94 90 PHE A O 1
ATOM 703 N N . ALA A 1 91 ? 2.645 -11.782 8.025 1.00 96.06 91 ALA A N 1
ATOM 704 C CA . ALA A 1 91 ? 1.828 -10.578 7.903 1.00 96.06 91 ALA A CA 1
ATOM 705 C C . ALA A 1 91 ? 0.331 -10.878 8.079 1.00 96.06 91 ALA A C 1
ATOM 707 O O . ALA A 1 91 ? -0.343 -10.200 8.850 1.00 96.06 91 ALA A O 1
ATOM 708 N N . GLN A 1 92 ? -0.174 -11.936 7.437 1.00 94.94 92 GLN A N 1
ATOM 709 C CA . GLN A 1 92 ? -1.572 -12.362 7.558 1.00 94.94 92 GLN A CA 1
ATOM 710 C C . GLN A 1 92 ? -1.942 -12.719 9.000 1.00 94.94 92 GLN A C 1
ATOM 712 O O . GLN A 1 92 ? -2.929 -12.206 9.531 1.00 94.94 92 GLN A O 1
ATOM 717 N N . ASN A 1 93 ? -1.138 -13.556 9.666 1.00 95.62 93 ASN A N 1
ATOM 718 C CA . ASN A 1 93 ? -1.376 -13.900 11.067 1.00 95.62 93 ASN A CA 1
ATOM 719 C C . ASN A 1 93 ? -1.268 -12.666 11.975 1.00 95.62 93 ASN A C 1
ATOM 721 O O . ASN A 1 93 ? -2.054 -12.506 12.908 1.00 95.62 93 ASN A O 1
ATOM 725 N N . PHE A 1 94 ? -0.316 -11.781 11.693 1.00 95.00 94 PHE A N 1
ATOM 726 C CA . PHE A 1 94 ? -0.093 -10.585 12.487 1.00 95.00 94 PHE A CA 1
ATOM 727 C C . PHE A 1 94 ? -1.284 -9.625 12.412 1.00 95.00 94 PHE A C 1
ATOM 729 O O . PHE A 1 94 ? -1.764 -9.174 13.451 1.00 95.00 94 PHE A O 1
ATOM 736 N N . MET A 1 95 ? -1.845 -9.404 11.219 1.00 96.94 95 MET A N 1
ATOM 737 C CA . MET A 1 95 ? -3.041 -8.572 11.051 1.00 96.94 95 MET A CA 1
ATOM 738 C C . MET A 1 95 ? -4.309 -9.232 11.590 1.00 96.94 95 MET A C 1
ATOM 740 O O . MET A 1 95 ? -5.142 -8.548 12.186 1.00 96.94 95 MET A O 1
ATOM 744 N N . TYR A 1 96 ? -4.429 -10.557 11.469 1.00 95.62 96 TYR A N 1
ATOM 745 C CA . TYR A 1 96 ? -5.504 -11.311 12.114 1.00 95.62 96 TYR A CA 1
ATOM 746 C C . TYR A 1 96 ? -5.503 -11.112 13.638 1.00 95.62 96 TYR A C 1
ATOM 748 O O . TYR A 1 96 ? -6.549 -10.867 14.233 1.00 95.62 96 TYR A O 1
ATOM 756 N N . GLN A 1 97 ? -4.327 -11.159 14.271 1.00 96.38 97 GLN A N 1
ATOM 757 C CA . GLN A 1 97 ? -4.184 -10.928 15.711 1.00 96.38 97 GLN A CA 1
ATOM 758 C C . GLN A 1 97 ? -4.359 -9.455 16.102 1.00 96.38 97 GLN A C 1
ATOM 760 O O . GLN A 1 97 ? -4.908 -9.163 17.168 1.00 96.38 97 GLN A O 1
ATOM 765 N N . ALA A 1 98 ? -3.878 -8.521 15.276 1.00 96.50 98 ALA A N 1
ATOM 766 C CA . ALA A 1 98 ? -3.992 -7.091 15.543 1.00 96.50 98 ALA A CA 1
ATOM 767 C C . ALA A 1 98 ? -5.457 -6.635 15.535 1.00 96.50 98 ALA A C 1
ATOM 769 O O . ALA A 1 98 ? -5.847 -5.876 16.421 1.00 96.50 98 ALA A O 1
ATOM 770 N N . GLY A 1 99 ? -6.261 -7.139 14.590 1.00 96.06 99 GLY A N 1
ATOM 771 C CA . GLY A 1 99 ? -7.690 -6.829 14.484 1.00 96.06 99 GLY A CA 1
ATOM 772 C C . GLY A 1 99 ? -7.987 -5.400 14.020 1.00 96.06 99 GLY A C 1
ATOM 773 O O . GLY A 1 99 ? -9.082 -4.899 14.260 1.00 96.06 99 GLY A O 1
ATOM 774 N N . VAL A 1 100 ? -7.019 -4.737 13.383 1.00 97.31 100 VAL A N 1
ATOM 775 C CA . VAL A 1 100 ? -7.154 -3.372 12.851 1.00 97.31 100 VAL A CA 1
ATOM 776 C C . VAL A 1 100 ? -7.481 -3.392 11.354 1.00 97.31 100 VAL A C 1
ATOM 778 O O . VAL A 1 100 ? -7.079 -4.338 10.669 1.00 97.31 100 VAL A O 1
ATOM 781 N N . PRO A 1 101 ? -8.174 -2.371 10.817 1.00 98.50 101 PRO A N 1
ATOM 782 C CA . PRO A 1 101 ? -8.357 -2.229 9.378 1.00 98.50 101 PRO A CA 1
ATOM 783 C C . PRO A 1 101 ? -7.021 -2.178 8.641 1.00 98.50 101 PRO A C 1
ATOM 785 O O . PRO A 1 101 ? -6.090 -1.486 9.068 1.00 98.50 101 PRO A O 1
ATOM 788 N N . TYR A 1 102 ? -6.919 -2.910 7.532 1.00 98.75 102 TYR A N 1
ATOM 789 C CA . TYR A 1 102 ? -5.660 -3.002 6.806 1.00 98.75 102 TYR A CA 1
ATOM 790 C C . TYR A 1 102 ? -5.805 -3.227 5.307 1.00 98.75 102 TYR A C 1
ATOM 792 O O . TYR A 1 102 ? -6.812 -3.742 4.817 1.00 98.75 102 TYR A O 1
ATOM 800 N N . CYS A 1 103 ? -4.734 -2.885 4.598 1.00 98.56 103 CYS A N 1
ATOM 801 C CA . CYS A 1 103 ? -4.498 -3.260 3.216 1.00 98.56 103 CYS A CA 1
ATOM 802 C C . CYS A 1 103 ? -3.096 -3.860 3.089 1.00 98.56 103 CYS A C 1
ATOM 804 O O . CYS A 1 103 ? -2.111 -3.228 3.469 1.00 98.56 103 CYS A O 1
ATOM 806 N N . MET A 1 104 ? -3.004 -5.074 2.553 1.00 98.56 104 MET A N 1
ATOM 807 C CA . MET A 1 104 ? -1.736 -5.742 2.277 1.00 98.56 104 MET A CA 1
ATOM 808 C C . MET A 1 104 ? -1.555 -5.906 0.769 1.00 98.56 104 MET A C 1
ATOM 810 O O . MET A 1 104 ? -2.406 -6.495 0.108 1.00 98.56 104 MET A O 1
ATOM 814 N N . GLU A 1 105 ? -0.448 -5.398 0.234 1.00 97.56 105 GLU A N 1
ATOM 815 C CA . GLU A 1 105 ? -0.096 -5.436 -1.186 1.00 97.56 105 GLU A CA 1
ATOM 816 C C . GLU A 1 105 ? 0.927 -6.537 -1.483 1.00 97.56 105 GLU A C 1
ATOM 818 O O . GLU A 1 105 ? 1.796 -6.846 -0.660 1.00 97.56 105 GLU A O 1
ATOM 823 N N . ASN A 1 106 ? 0.821 -7.141 -2.672 1.00 95.50 106 ASN A N 1
ATOM 824 C CA . ASN A 1 106 ? 1.928 -7.896 -3.251 1.00 95.50 106 ASN A CA 1
ATOM 825 C C . ASN A 1 106 ? 1.819 -8.068 -4.780 1.00 95.50 106 ASN A C 1
ATOM 827 O O . ASN A 1 106 ? 0.837 -7.684 -5.430 1.00 95.50 106 ASN A O 1
ATOM 831 N N . VAL A 1 107 ? 2.837 -8.700 -5.375 1.00 89.06 107 VAL A N 1
ATOM 832 C CA . VAL A 1 107 ? 2.835 -9.095 -6.793 1.00 89.06 107 VAL A CA 1
ATOM 833 C C . VAL A 1 107 ? 1.777 -10.174 -7.079 1.00 89.06 107 VAL A C 1
ATOM 835 O O . VAL A 1 107 ? 1.418 -10.935 -6.181 1.00 89.06 107 VAL A O 1
ATOM 838 N N . PRO A 1 108 ? 1.290 -10.312 -8.330 1.00 85.00 108 PRO A N 1
ATOM 839 C CA . PRO A 1 108 ? 0.170 -11.208 -8.633 1.00 85.00 108 PRO A CA 1
ATOM 840 C C . PRO A 1 108 ? 0.384 -12.698 -8.310 1.00 85.00 108 PRO A C 1
ATOM 842 O O . PRO A 1 108 ? -0.581 -13.448 -8.141 1.00 85.00 108 PRO A O 1
ATOM 845 N N . GLN A 1 109 ? 1.645 -13.132 -8.264 1.00 86.00 109 GLN A N 1
ATOM 846 C CA . GLN A 1 109 ? 2.047 -14.511 -7.984 1.00 86.00 109 GLN A CA 1
ATOM 847 C C . GLN A 1 109 ? 2.022 -14.858 -6.490 1.00 86.00 109 GLN A C 1
ATOM 849 O O . GLN A 1 109 ? 2.013 -16.039 -6.153 1.00 86.00 109 GLN A O 1
ATOM 854 N N . ALA A 1 110 ? 2.021 -13.860 -5.605 1.00 87.56 110 ALA A N 1
ATOM 855 C CA . ALA A 1 110 ? 2.031 -14.094 -4.170 1.00 87.56 110 ALA A CA 1
ATOM 856 C C . ALA A 1 110 ? 0.683 -14.671 -3.683 1.00 87.56 110 ALA A C 1
ATOM 858 O O . ALA A 1 110 ? -0.371 -14.352 -4.250 1.00 87.56 110 ALA A O 1
ATOM 859 N N . PRO A 1 111 ? 0.685 -15.504 -2.627 1.00 87.50 111 PRO A N 1
ATOM 860 C CA . PRO A 1 111 ? -0.497 -16.198 -2.120 1.00 87.50 111 PRO A CA 1
ATOM 861 C C . PRO A 1 111 ? -1.369 -15.296 -1.226 1.00 87.50 111 PRO A C 1
ATOM 863 O O . PRO A 1 111 ? -1.717 -15.655 -0.104 1.00 87.50 111 PRO A O 1
ATOM 866 N N . LEU A 1 112 ? -1.729 -14.110 -1.719 1.00 88.12 112 LEU A N 1
ATOM 867 C CA . LEU A 1 112 ? -2.649 -13.199 -1.034 1.00 88.12 112 LEU A CA 1
ATOM 868 C C . LEU A 1 112 ? -4.104 -13.568 -1.326 1.00 88.12 112 LEU A C 1
ATOM 870 O O . LEU A 1 112 ? -4.429 -14.051 -2.421 1.00 88.12 112 LEU A O 1
ATOM 874 N N . ARG A 1 113 ? -5.010 -13.252 -0.390 1.00 88.44 113 ARG A N 1
ATOM 875 C CA . ARG A 1 113 ? -6.438 -13.190 -0.722 1.00 88.44 113 ARG A CA 1
ATOM 876 C C . ARG A 1 113 ? -6.632 -12.092 -1.775 1.00 88.44 113 ARG A C 1
ATOM 878 O O . ARG A 1 113 ? -6.200 -10.959 -1.599 1.00 88.44 113 ARG A O 1
ATOM 885 N N . ARG A 1 114 ? -7.234 -12.446 -2.912 1.00 88.88 114 ARG A N 1
ATOM 886 C CA . ARG A 1 114 ? -7.350 -11.564 -4.086 1.00 88.88 114 ARG A CA 1
ATOM 887 C C . ARG A 1 114 ? -8.608 -10.704 -4.011 1.00 88.88 114 ARG A C 1
ATOM 889 O O . ARG A 1 114 ? -9.490 -10.850 -4.855 1.00 88.88 114 ARG A O 1
ATOM 896 N N . ASP A 1 115 ? -8.678 -9.844 -3.001 1.00 87.50 115 ASP A N 1
ATOM 897 C CA . ASP A 1 115 ? -9.828 -8.956 -2.792 1.00 87.50 115 ASP A CA 1
ATOM 898 C C . ASP A 1 115 ? -9.870 -7.839 -3.846 1.00 87.50 115 ASP A C 1
ATOM 900 O O . ASP A 1 115 ? -10.940 -7.429 -4.288 1.00 87.50 115 ASP A O 1
ATOM 904 N N . LEU A 1 116 ? -8.697 -7.379 -4.296 1.00 89.12 116 LEU A N 1
ATOM 905 C CA . LEU A 1 116 ? -8.567 -6.309 -5.284 1.00 89.12 116 LEU A CA 1
ATOM 906 C C . LEU A 1 116 ? -7.368 -6.551 -6.215 1.00 89.12 116 LEU A C 1
ATOM 908 O O . LEU A 1 116 ? -6.344 -7.122 -5.828 1.00 89.12 116 LEU A O 1
ATOM 912 N N . LEU A 1 117 ? -7.482 -6.104 -7.465 1.00 90.81 117 LEU A N 1
ATOM 913 C CA . LEU A 1 117 ? -6.384 -6.005 -8.429 1.00 90.81 117 LEU A CA 1
ATOM 914 C C . LEU A 1 117 ? -6.293 -4.563 -8.923 1.00 90.81 117 LEU A C 1
ATOM 916 O O . LEU A 1 117 ? -7.240 -4.088 -9.537 1.00 90.81 117 LEU A O 1
ATOM 920 N N . LEU A 1 118 ? -5.155 -3.892 -8.755 1.00 91.38 118 LEU A N 1
ATOM 921 C CA . LEU A 1 118 ? -4.928 -2.573 -9.359 1.00 91.38 118 LEU A CA 1
ATOM 922 C C . LEU A 1 118 ? -3.833 -2.628 -10.423 1.00 91.38 118 LEU A C 1
ATOM 924 O O . LEU A 1 118 ? -2.892 -3.419 -10.329 1.00 91.38 118 LEU A O 1
ATOM 928 N N . CYS A 1 119 ? -3.971 -1.791 -11.450 1.00 89.25 119 CYS A N 1
ATOM 929 C CA . CYS A 1 119 ? -2.987 -1.599 -12.511 1.00 89.25 119 CYS A CA 1
ATOM 930 C C . CYS A 1 119 ? -2.884 -0.117 -12.875 1.00 89.25 119 CYS A C 1
ATOM 932 O O . CYS A 1 119 ? -3.884 0.593 -12.830 1.00 89.25 119 CYS A O 1
ATOM 934 N N . GLY A 1 120 ? -1.696 0.339 -13.278 1.00 84.19 120 GLY A N 1
ATOM 935 C CA . GLY A 1 120 ? -1.407 1.762 -13.442 1.00 84.19 120 GLY A CA 1
ATOM 936 C C . GLY A 1 120 ? -2.302 2.392 -14.495 1.00 84.19 120 GLY A C 1
ATOM 937 O O . GLY A 1 120 ? -2.823 3.486 -14.321 1.00 84.19 120 GLY A O 1
ATOM 938 N N . GLU A 1 121 ? -2.593 1.628 -15.537 1.00 80.44 121 GLU A N 1
ATOM 939 C CA . GLU A 1 121 ? -3.517 2.009 -16.591 1.00 80.44 121 GLU A CA 1
ATOM 940 C C . GLU A 1 121 ? -4.955 2.269 -16.153 1.00 80.44 121 GLU A C 1
ATOM 942 O O . GLU A 1 121 ? -5.649 3.023 -16.836 1.00 80.44 121 GLU A O 1
ATOM 947 N N . MET A 1 122 ? -5.411 1.651 -15.059 1.00 80.06 122 MET A N 1
ATOM 948 C CA . MET A 1 122 ? -6.720 1.968 -14.483 1.00 80.06 122 MET A CA 1
ATOM 949 C C . MET A 1 122 ? -6.777 3.414 -14.008 1.00 80.06 122 MET A C 1
ATOM 951 O O . MET A 1 122 ? -7.869 3.947 -13.909 1.00 80.06 122 MET A O 1
ATOM 955 N N . PHE A 1 123 ? -5.613 4.015 -13.742 1.00 82.19 123 PHE A N 1
ATOM 956 C CA . PHE A 1 123 ? -5.427 5.359 -13.210 1.00 82.19 123 PHE A CA 1
ATOM 957 C C . PHE A 1 123 ? -4.695 6.290 -14.184 1.00 82.19 123 PHE A C 1
ATOM 959 O O . PHE A 1 123 ? -4.146 7.309 -13.781 1.00 82.19 123 PHE A O 1
ATOM 966 N N . GLY A 1 124 ? -4.639 5.927 -15.472 1.00 77.88 124 GLY A N 1
ATOM 967 C CA . GLY A 1 124 ? -4.000 6.754 -16.499 1.00 77.88 124 GLY A CA 1
ATOM 968 C C . GLY A 1 124 ? -2.475 6.840 -16.383 1.00 77.88 124 GLY A C 1
ATOM 969 O O . GLY A 1 124 ? -1.863 7.669 -17.050 1.00 77.88 124 GLY A O 1
ATOM 970 N N . LEU A 1 125 ? -1.847 5.986 -15.570 1.00 83.25 125 LEU A N 1
ATOM 971 C CA . LEU A 1 125 ? -0.397 5.964 -15.419 1.00 83.25 125 LEU A CA 1
ATOM 972 C C . LEU A 1 125 ? 0.286 5.345 -16.645 1.00 83.25 125 LEU A C 1
ATOM 974 O O . LEU A 1 125 ? -0.217 4.396 -17.251 1.00 83.25 125 LEU A O 1
ATOM 978 N N . GLY A 1 126 ? 1.497 5.817 -16.947 1.00 76.12 126 GLY A N 1
ATOM 979 C CA . GLY A 1 126 ? 2.350 5.321 -18.035 1.00 76.12 126 GLY A CA 1
ATOM 980 C C . GLY A 1 126 ? 3.023 3.971 -17.751 1.00 76.12 126 GLY A C 1
ATOM 981 O O . GLY A 1 126 ? 4.084 3.684 -18.305 1.00 76.12 126 GLY A O 1
ATOM 982 N N . VAL A 1 127 ? 2.452 3.147 -16.866 1.00 79.75 127 VAL A N 1
ATOM 983 C CA . VAL A 1 127 ? 3.043 1.895 -16.377 1.00 79.75 127 VAL A CA 1
ATOM 984 C C . VAL A 1 127 ? 2.034 0.745 -16.393 1.00 79.75 127 VAL A C 1
ATOM 986 O O . VAL A 1 127 ? 0.884 0.889 -15.973 1.00 79.75 127 VAL A O 1
ATOM 989 N N . ILE A 1 128 ? 2.486 -0.442 -16.809 1.00 81.88 128 ILE A N 1
ATOM 990 C CA . ILE A 1 128 ? 1.771 -1.697 -16.534 1.00 81.88 128 ILE A CA 1
ATOM 991 C C . ILE A 1 128 ? 2.343 -2.283 -15.244 1.00 81.88 128 ILE A C 1
ATOM 993 O O . ILE A 1 128 ? 3.434 -2.853 -15.236 1.00 81.88 128 ILE A O 1
ATOM 997 N N . ARG A 1 129 ? 1.622 -2.110 -14.133 1.00 84.56 129 ARG A N 1
ATOM 998 C CA . ARG A 1 129 ? 2.047 -2.579 -12.805 1.00 84.56 129 ARG A CA 1
ATOM 999 C C . ARG A 1 129 ? 0.882 -3.200 -12.050 1.00 84.56 129 ARG A C 1
ATOM 1001 O O . ARG A 1 129 ? 0.235 -2.534 -11.249 1.00 84.56 129 ARG A O 1
ATOM 1008 N N . HIS A 1 130 ? 0.623 -4.478 -12.302 1.00 89.00 130 HIS A N 1
ATOM 1009 C CA . HIS A 1 130 ? -0.395 -5.228 -11.567 1.00 89.00 130 HIS A CA 1
ATOM 1010 C C . HIS A 1 130 ? 0.035 -5.507 -10.142 1.00 89.00 130 HIS A C 1
ATOM 1012 O O . HIS A 1 130 ? 1.157 -5.971 -9.916 1.00 89.00 130 HIS A O 1
ATOM 1018 N N . ARG A 1 131 ? -0.881 -5.274 -9.208 1.00 92.62 131 ARG A N 1
ATOM 1019 C CA . ARG A 1 131 ? -0.743 -5.625 -7.797 1.00 92.62 131 ARG A CA 1
ATOM 1020 C C . ARG A 1 131 ? -2.042 -6.172 -7.253 1.00 92.62 131 ARG A C 1
ATOM 1022 O O . ARG A 1 131 ? -3.110 -5.654 -7.580 1.00 92.62 131 ARG A O 1
ATOM 1029 N N . HIS A 1 132 ? -1.929 -7.234 -6.468 1.00 94.50 132 HIS A N 1
ATOM 1030 C CA . HIS A 1 132 ? -3.050 -7.764 -5.713 1.00 94.50 132 HIS A CA 1
ATOM 1031 C C . HIS A 1 132 ? -3.039 -7.185 -4.310 1.00 94.50 132 HIS A C 1
ATOM 1033 O O . HIS A 1 132 ? -1.971 -6.943 -3.746 1.00 94.50 132 HIS A O 1
ATOM 1039 N N . PHE A 1 133 ? -4.239 -6.990 -3.773 1.00 97.25 133 PHE A N 1
ATOM 1040 C CA . PHE A 1 133 ? -4.424 -6.515 -2.417 1.00 97.25 133 PHE A CA 1
ATOM 1041 C C . PHE A 1 133 ? -5.367 -7.435 -1.663 1.00 97.25 133 PHE A C 1
ATOM 1043 O O . PHE A 1 133 ? -6.406 -7.847 -2.189 1.00 97.25 133 PHE A O 1
ATOM 1050 N N . GLU A 1 134 ? -4.978 -7.709 -0.427 1.00 97.31 134 GLU A N 1
ATOM 1051 C CA . GLU A 1 134 ? -5.802 -8.315 0.602 1.00 97.31 134 GLU A CA 1
ATOM 1052 C C . GLU A 1 134 ? -6.299 -7.200 1.530 1.00 97.31 134 GLU A C 1
ATOM 1054 O O . GLU A 1 134 ? -5.497 -6.433 2.069 1.00 97.31 134 GLU A O 1
ATOM 1059 N N . ILE A 1 135 ? -7.616 -7.094 1.696 1.00 95.88 135 ILE A N 1
ATOM 1060 C CA . ILE A 1 135 ? -8.275 -6.005 2.423 1.00 95.88 135 ILE A CA 1
ATOM 1061 C C . ILE A 1 135 ? -8.969 -6.568 3.662 1.00 95.88 135 ILE A C 1
ATOM 1063 O O . ILE A 1 135 ? -9.755 -7.510 3.564 1.00 95.88 135 ILE A O 1
ATOM 1067 N N . GLY A 1 136 ? -8.701 -5.989 4.832 1.00 94.88 136 GLY A N 1
ATOM 1068 C CA . GLY A 1 136 ? -9.333 -6.375 6.091 1.00 94.88 136 GLY A CA 1
ATOM 1069 C C . GLY A 1 136 ? -10.079 -5.223 6.754 1.00 94.88 136 GLY A C 1
ATOM 1070 O O . GLY A 1 136 ? -9.544 -4.128 6.894 1.00 94.88 136 GLY A O 1
ATOM 1071 N N . GLY A 1 137 ? -11.307 -5.484 7.213 1.00 93.81 137 GLY A N 1
ATOM 1072 C CA . GLY A 1 137 ? -12.101 -4.543 8.015 1.00 93.81 137 GLY A CA 1
ATOM 1073 C C . GLY A 1 137 ? -12.957 -3.545 7.226 1.00 93.81 137 GLY A C 1
ATOM 1074 O O . GLY A 1 137 ? -13.703 -2.792 7.844 1.00 93.81 137 GLY A O 1
ATOM 1075 N N . PHE A 1 138 ? -12.889 -3.540 5.893 1.00 93.31 138 PHE A N 1
ATOM 1076 C CA . PHE A 1 138 ? -13.709 -2.697 5.015 1.00 93.31 138 PHE A CA 1
ATOM 1077 C C . PHE A 1 138 ? -13.780 -3.289 3.599 1.00 93.31 138 PHE A C 1
ATOM 1079 O O . PHE A 1 138 ? -13.114 -4.280 3.302 1.00 93.31 138 PHE A O 1
ATOM 1086 N N . GLU A 1 139 ? -14.592 -2.692 2.725 1.00 84.56 139 GLU A N 1
ATOM 1087 C CA . GLU A 1 139 ? -14.738 -3.116 1.330 1.00 84.56 139 GLU A CA 1
ATOM 1088 C C . GLU A 1 139 ? -14.148 -2.078 0.373 1.00 84.56 139 GLU A C 1
ATOM 1090 O O . GLU A 1 139 ? -14.302 -0.870 0.566 1.00 84.56 139 GLU A O 1
ATOM 1095 N N . VAL A 1 140 ? -13.513 -2.559 -0.698 1.00 84.81 140 VAL A N 1
ATOM 1096 C CA . VAL A 1 140 ? -13.013 -1.725 -1.795 1.00 84.81 140 VAL A CA 1
ATOM 1097 C C . VAL A 1 140 ? -13.607 -2.244 -3.104 1.00 84.81 140 VAL A C 1
ATOM 1099 O O . VAL A 1 140 ? -13.403 -3.412 -3.442 1.00 84.81 140 VAL A O 1
ATOM 1102 N N . PRO A 1 141 ? -14.352 -1.420 -3.860 1.00 81.69 141 PRO A N 1
ATOM 1103 C CA . PRO A 1 141 ? -14.844 -1.826 -5.163 1.00 81.69 141 PRO A CA 1
ATOM 1104 C C . PRO A 1 141 ? -13.682 -2.007 -6.147 1.00 81.69 141 PRO A C 1
ATOM 1106 O O . PRO A 1 141 ? -12.674 -1.312 -6.093 1.00 81.69 141 PRO A O 1
ATOM 1109 N N . GLN A 1 142 ? -13.827 -2.941 -7.083 1.00 83.19 142 GLN A N 1
ATOM 1110 C CA . GLN A 1 142 ? -12.837 -3.142 -8.137 1.00 83.19 142 GLN A CA 1
ATOM 1111 C C . GLN A 1 142 ? -13.042 -2.115 -9.265 1.00 83.19 142 GLN A C 1
ATOM 1113 O O . GLN A 1 142 ? -14.066 -2.174 -9.951 1.00 83.19 142 GLN A O 1
ATOM 1118 N N . PRO A 1 143 ? -12.068 -1.238 -9.563 1.00 78.31 143 PRO A N 1
ATOM 1119 C CA . PRO A 1 143 ? -12.139 -0.385 -10.745 1.00 78.31 143 PRO A CA 1
ATOM 1120 C C . PRO A 1 143 ? -12.006 -1.206 -12.034 1.00 78.31 143 PRO A C 1
ATOM 1122 O O . PRO A 1 143 ? -11.406 -2.287 -12.055 1.00 78.31 143 PRO A O 1
ATOM 1125 N N . PHE A 1 144 ? -12.562 -0.694 -13.135 1.00 68.12 144 PHE A N 1
ATOM 1126 C CA . PHE A 1 144 ? -12.501 -1.376 -14.426 1.00 68.12 144 PHE A CA 1
ATOM 1127 C C . PHE A 1 144 ? -11.054 -1.518 -14.916 1.00 68.12 144 PHE A C 1
ATOM 1129 O O . PHE A 1 144 ? -10.320 -0.545 -15.068 1.00 68.12 144 PHE A O 1
ATOM 1136 N N . HIS A 1 145 ? -10.657 -2.754 -15.220 1.00 69.00 145 HIS A N 1
ATOM 1137 C CA . HIS A 1 145 ? -9.385 -3.041 -15.874 1.00 69.00 145 HIS A CA 1
ATOM 1138 C C . HIS A 1 145 ? -9.580 -3.109 -17.389 1.00 69.00 145 HIS A C 1
ATOM 1140 O O . HIS A 1 145 ? -10.060 -4.127 -17.899 1.00 69.00 145 HIS A O 1
ATOM 1146 N N . LYS A 1 146 ? -9.190 -2.055 -18.113 1.00 64.19 146 LYS A N 1
ATOM 1147 C CA . LYS A 1 146 ? -9.118 -2.100 -19.580 1.00 64.19 146 LYS A CA 1
ATOM 1148 C C . LYS A 1 146 ? -8.052 -3.101 -20.042 1.00 64.19 146 LYS A C 1
ATOM 1150 O O . LYS A 1 146 ? -7.085 -3.374 -19.333 1.00 64.19 146 LYS A O 1
ATOM 1155 N N . MET A 1 147 ? -8.221 -3.643 -21.247 1.00 63.12 147 MET A N 1
ATOM 1156 C CA . MET A 1 147 ? -7.150 -4.400 -21.897 1.00 63.12 147 MET A CA 1
ATOM 1157 C C . MET A 1 147 ? -5.981 -3.457 -22.180 1.00 63.12 147 MET A C 1
ATOM 1159 O O . MET A 1 147 ? -6.202 -2.326 -22.617 1.00 63.12 147 MET A O 1
ATOM 1163 N N . HIS A 1 148 ? -4.753 -3.910 -21.941 1.00 65.25 148 HIS A N 1
ATOM 1164 C CA . HIS A 1 148 ? -3.589 -3.067 -22.175 1.00 65.25 148 HIS A CA 1
ATOM 1165 C C . HIS A 1 148 ? -3.449 -2.714 -23.661 1.00 65.25 148 HIS A C 1
ATOM 1167 O O . HIS A 1 148 ? -3.232 -3.592 -24.490 1.00 65.25 148 HIS A O 1
ATOM 1173 N N . SER A 1 149 ? -3.548 -1.424 -23.993 1.00 50.06 149 SER A N 1
ATOM 1174 C CA . SER A 1 149 ? -3.283 -0.874 -25.334 1.00 50.06 149 SER A CA 1
ATOM 1175 C C . SER A 1 149 ? -1.884 -0.253 -25.402 1.00 50.06 149 SER A C 1
ATOM 1177 O O . SER A 1 149 ? -1.544 0.506 -24.506 1.00 50.06 149 SER A O 1
ATOM 1179 N N . GLY A 1 150 ? -1.069 -0.543 -26.416 1.00 48.88 150 GLY A N 1
ATOM 1180 C CA . GLY A 1 150 ? 0.318 -0.048 -26.515 1.00 48.88 150 GLY A CA 1
ATOM 1181 C C . GLY A 1 150 ? 1.353 -1.033 -25.955 1.00 48.88 150 GLY A C 1
ATOM 1182 O O . GLY A 1 150 ? 1.058 -1.819 -25.047 1.00 48.88 150 GLY A O 1
ATOM 1183 N N . ARG A 1 151 ? 2.562 -1.044 -26.533 1.00 44.53 151 ARG A N 1
ATOM 1184 C CA . ARG A 1 151 ? 3.649 -1.979 -26.186 1.00 44.53 151 ARG A CA 1
ATOM 1185 C C . ARG A 1 151 ? 4.772 -1.255 -25.452 1.00 44.53 151 ARG A C 1
ATOM 1187 O O . ARG A 1 151 ? 5.117 -0.130 -25.786 1.00 44.53 151 ARG A O 1
ATOM 1194 N N . VAL A 1 152 ? 5.428 -1.960 -24.528 1.00 48.94 152 VAL A N 1
ATOM 1195 C CA . VAL A 1 152 ? 6.677 -1.500 -23.880 1.00 48.94 152 VAL A CA 1
ATOM 1196 C C . VAL A 1 152 ? 7.783 -1.223 -24.913 1.00 48.94 152 VAL A C 1
ATOM 1198 O O . VAL A 1 152 ? 8.656 -0.394 -24.688 1.00 48.94 152 VAL A O 1
ATOM 1201 N N . ILE A 1 153 ? 7.722 -1.902 -26.064 1.00 41.72 153 ILE A N 1
ATOM 1202 C CA . ILE A 1 153 ? 8.668 -1.780 -27.183 1.00 41.72 153 ILE A CA 1
ATOM 1203 C C . ILE A 1 153 ? 8.506 -0.446 -27.933 1.00 41.72 153 ILE A C 1
ATOM 1205 O O . ILE A 1 153 ? 9.485 0.062 -28.469 1.00 41.72 153 ILE A O 1
ATOM 1209 N N . ASP A 1 154 ? 7.309 0.148 -27.915 1.00 39.66 154 ASP A N 1
ATOM 1210 C CA . ASP A 1 154 ? 6.979 1.340 -28.708 1.00 39.66 154 ASP A CA 1
ATOM 1211 C C . ASP A 1 154 ? 7.146 2.651 -27.901 1.00 39.66 154 ASP A C 1
ATOM 1213 O O . ASP A 1 154 ? 6.860 3.734 -28.401 1.00 39.66 154 ASP A O 1
ATOM 1217 N N . GLY A 1 155 ? 7.608 2.578 -26.641 1.00 45.62 155 GLY A N 1
ATOM 1218 C CA . GLY A 1 155 ? 7.854 3.743 -25.771 1.00 45.62 155 GLY A CA 1
ATOM 1219 C C . GLY A 1 155 ? 6.604 4.360 -25.126 1.00 45.62 155 GLY A C 1
ATOM 1220 O O . GLY A 1 155 ? 6.725 5.253 -24.293 1.00 45.62 155 GLY A O 1
ATOM 1221 N N . GLU A 1 156 ? 5.410 3.860 -25.452 1.00 45.00 156 GLU A N 1
ATOM 1222 C CA . GLU A 1 156 ? 4.127 4.345 -24.915 1.00 45.00 156 GLU A CA 1
ATOM 1223 C C . GLU A 1 156 ? 3.866 3.907 -23.463 1.00 45.00 156 GLU A C 1
ATOM 1225 O O . GLU A 1 156 ? 3.024 4.484 -22.775 1.00 45.00 156 GLU A O 1
ATOM 1230 N N . LYS A 1 157 ? 4.566 2.866 -22.990 1.00 51.88 157 LYS A N 1
ATOM 1231 C CA . LYS A 1 157 ? 4.414 2.299 -21.643 1.00 51.88 157 LYS A CA 1
ATOM 1232 C C . LYS A 1 157 ? 5.739 1.829 -21.072 1.00 51.88 157 LYS A C 1
ATOM 1234 O O . LYS A 1 157 ? 6.543 1.216 -21.767 1.00 51.88 157 LYS A O 1
ATOM 1239 N N . VAL A 1 158 ? 5.918 2.018 -19.769 1.00 53.62 158 VAL A N 1
ATOM 1240 C CA . VAL A 1 158 ? 7.111 1.582 -19.039 1.00 53.62 158 VAL A CA 1
ATOM 1241 C C . VAL A 1 158 ? 6.786 0.350 -18.198 1.00 53.62 158 VAL A C 1
ATOM 1243 O O . VAL A 1 158 ? 5.741 0.268 -17.555 1.00 53.62 158 VAL A O 1
ATOM 1246 N N . THR A 1 159 ? 7.691 -0.625 -18.163 1.00 56.72 159 THR A N 1
ATOM 1247 C CA . THR A 1 159 ? 7.744 -1.613 -17.078 1.00 56.72 159 THR A CA 1
ATOM 1248 C C . THR A 1 159 ? 8.760 -1.137 -16.057 1.00 56.72 159 THR A C 1
ATOM 1250 O O . THR A 1 159 ? 9.960 -1.118 -16.329 1.00 56.72 159 THR A O 1
ATOM 1253 N N . VAL A 1 160 ? 8.289 -0.764 -14.871 1.00 52.72 160 VAL A N 1
ATOM 1254 C CA . VAL A 1 160 ? 9.147 -0.343 -13.753 1.00 52.72 160 VAL A CA 1
ATOM 1255 C C . VAL A 1 160 ? 9.582 -1.585 -12.968 1.00 52.72 160 VAL A C 1
ATOM 1257 O O . VAL A 1 160 ? 9.192 -1.810 -11.823 1.00 52.72 160 VAL A O 1
ATOM 1260 N N . ALA A 1 161 ? 10.306 -2.460 -13.667 1.00 51.22 161 ALA A N 1
ATOM 1261 C CA . ALA A 1 161 ? 10.966 -3.661 -13.166 1.00 51.22 161 ALA A CA 1
ATOM 1262 C C . ALA A 1 161 ? 12.013 -4.121 -14.201 1.00 51.22 161 ALA A C 1
ATOM 1264 O O . ALA A 1 161 ? 11.729 -4.136 -15.400 1.00 51.22 161 ALA A O 1
ATOM 1265 N N . GLY A 1 162 ? 13.211 -4.511 -13.752 1.00 48.56 162 GLY A N 1
ATOM 1266 C CA . GLY A 1 162 ? 14.289 -4.988 -14.632 1.00 48.56 162 GLY A CA 1
ATOM 1267 C C . GLY A 1 162 ? 14.835 -3.924 -15.600 1.00 48.56 162 GLY A C 1
ATOM 1268 O O . GLY A 1 162 ? 14.800 -2.729 -15.310 1.00 48.56 162 GLY A O 1
ATOM 1269 N N . ASN A 1 163 ? 15.330 -4.363 -16.764 1.00 42.22 163 ASN A N 1
ATOM 1270 C CA . ASN A 1 163 ? 15.817 -3.512 -17.863 1.00 42.22 163 ASN A CA 1
ATOM 1271 C C . ASN A 1 163 ? 14.659 -2.846 -18.642 1.00 42.22 163 ASN A C 1
ATOM 1273 O O . ASN A 1 163 ? 14.593 -2.949 -19.870 1.00 42.22 163 ASN A O 1
ATOM 1277 N N . GLY A 1 164 ? 13.723 -2.186 -17.952 1.00 39.91 164 GLY A N 1
ATOM 1278 C CA . GLY A 1 164 ? 12.670 -1.395 -18.600 1.00 39.91 164 GLY A CA 1
ATOM 1279 C C . GLY A 1 164 ? 13.269 -0.441 -19.644 1.00 39.91 164 GLY A C 1
ATOM 1280 O O . GLY A 1 164 ? 14.350 0.107 -19.418 1.00 39.91 164 GLY A O 1
ATOM 1281 N N . PHE A 1 165 ? 12.599 -0.286 -20.797 1.00 42.12 165 PHE A N 1
ATOM 1282 C CA . PHE A 1 165 ? 13.113 0.400 -22.003 1.00 42.12 165 PHE A CA 1
ATOM 1283 C C . PHE A 1 165 ? 14.243 -0.332 -22.767 1.00 42.12 165 PHE A C 1
ATOM 1285 O O . PHE A 1 165 ? 15.058 0.297 -23.433 1.00 42.12 165 PHE A O 1
ATOM 1292 N N . GLY A 1 166 ? 14.370 -1.660 -22.658 1.00 44.97 166 GLY A N 1
ATOM 1293 C CA . GLY A 1 166 ? 15.531 -2.350 -23.244 1.00 44.97 166 GLY A CA 1
ATOM 1294 C C . GLY A 1 166 ? 16.856 -1.930 -22.586 1.00 44.97 166 GLY A C 1
ATOM 1295 O O . GLY A 1 166 ? 17.908 -2.001 -23.212 1.00 44.97 166 GLY A O 1
ATOM 1296 N N . GLY A 1 167 ? 16.799 -1.471 -21.327 1.00 45.97 167 GLY A N 1
ATOM 1297 C CA . GLY A 1 167 ? 17.956 -1.055 -20.527 1.00 45.97 167 GLY A CA 1
ATOM 1298 C C . GLY A 1 167 ? 18.212 0.457 -20.433 1.00 45.97 167 GLY A C 1
ATOM 1299 O O . GLY A 1 167 ? 19.169 0.841 -19.766 1.00 45.97 167 GLY A O 1
ATOM 1300 N N . SER A 1 168 ? 17.390 1.324 -21.045 1.00 48.25 168 SER A N 1
ATOM 1301 C CA . SER A 1 168 ? 17.736 2.748 -21.255 1.00 48.25 168 SER A CA 1
ATOM 1302 C C . SER A 1 168 ? 16.823 3.808 -20.612 1.00 48.25 168 SER A C 1
ATOM 1304 O O . SER A 1 168 ? 17.133 4.993 -20.724 1.00 48.25 168 SER A O 1
ATOM 1306 N N . GLY A 1 169 ? 15.741 3.447 -19.912 1.00 61.91 169 GLY A N 1
ATOM 1307 C CA . GLY A 1 169 ? 14.788 4.446 -19.389 1.00 61.91 169 GLY A CA 1
ATOM 1308 C C . GLY A 1 169 ? 15.421 5.349 -18.328 1.00 61.91 169 GLY A C 1
ATOM 1309 O O . GLY A 1 169 ? 16.019 4.828 -17.385 1.00 61.91 169 GLY A O 1
ATOM 1310 N N . LYS A 1 170 ? 15.327 6.678 -18.466 1.00 78.19 170 LYS A N 1
ATOM 1311 C CA . LYS A 1 170 ? 15.874 7.612 -17.470 1.00 78.19 170 LYS A CA 1
ATOM 1312 C C . LYS A 1 170 ? 15.036 7.557 -16.192 1.00 78.19 170 LYS A C 1
ATOM 1314 O O . LYS A 1 170 ? 13.891 7.106 -16.211 1.00 78.19 170 LYS A O 1
ATOM 1319 N N . ILE A 1 171 ? 15.609 7.975 -15.063 1.00 84.19 171 ILE A N 1
ATOM 1320 C CA . ILE A 1 171 ? 14.881 7.905 -13.791 1.00 84.19 171 ILE A CA 1
ATOM 1321 C C . ILE A 1 171 ? 13.623 8.779 -13.820 1.00 84.19 171 ILE A C 1
ATOM 1323 O O . ILE A 1 171 ? 12.576 8.363 -13.336 1.00 84.19 171 ILE A O 1
ATOM 1327 N N . GLU A 1 172 ? 13.698 9.919 -14.499 1.00 84.81 172 GLU A N 1
ATOM 1328 C CA . GLU A 1 172 ? 12.602 10.865 -14.672 1.00 84.81 172 GLU A CA 1
ATOM 1329 C C . GLU A 1 172 ? 11.431 10.245 -15.446 1.00 84.81 172 GLU A C 1
ATOM 1331 O O . GLU A 1 172 ? 10.272 10.565 -15.184 1.00 84.81 172 GLU A O 1
ATOM 1336 N N . ASP A 1 173 ? 11.706 9.326 -16.376 1.00 82.81 173 ASP A N 1
ATOM 1337 C CA . ASP A 1 173 ? 10.661 8.609 -17.110 1.00 82.81 173 ASP A CA 1
ATOM 1338 C C . ASP A 1 173 ? 9.923 7.634 -16.186 1.00 82.81 173 ASP A C 1
ATOM 1340 O O . ASP A 1 173 ? 8.703 7.503 -16.261 1.00 82.81 173 ASP A O 1
ATOM 1344 N N . TRP A 1 174 ? 10.645 6.976 -15.273 1.00 85.25 174 TRP A N 1
ATOM 1345 C CA . TRP A 1 174 ? 10.053 6.068 -14.287 1.00 85.25 174 TRP A CA 1
ATOM 1346 C C . TRP A 1 174 ? 9.229 6.833 -13.258 1.00 85.25 174 TRP A C 1
ATOM 1348 O O . TRP A 1 174 ? 8.097 6.443 -12.979 1.00 85.25 174 TRP A O 1
ATOM 1358 N N . GLN A 1 175 ? 9.774 7.939 -12.754 1.00 87.56 175 GLN A N 1
ATOM 1359 C CA . GLN A 1 175 ? 9.099 8.866 -11.851 1.00 87.56 175 GLN A CA 1
ATOM 1360 C C . GLN A 1 175 ? 7.759 9.337 -12.433 1.00 87.56 175 GLN A C 1
ATOM 1362 O O . GLN A 1 175 ? 6.710 9.167 -11.807 1.00 87.56 175 GLN A O 1
ATOM 1367 N N . LYS A 1 176 ? 7.770 9.826 -13.682 1.00 83.00 176 LYS A N 1
ATOM 1368 C CA . LYS A 1 176 ? 6.553 10.219 -14.411 1.00 83.00 176 LYS A CA 1
ATOM 1369 C C . LYS A 1 176 ? 5.592 9.050 -14.607 1.00 83.00 176 LYS A C 1
ATOM 1371 O O . LYS A 1 176 ? 4.394 9.210 -14.401 1.00 83.00 176 LYS A O 1
ATOM 1376 N N . ALA A 1 177 ? 6.100 7.878 -14.992 1.00 82.94 177 ALA A N 1
ATOM 1377 C CA . ALA A 1 177 ? 5.267 6.718 -15.293 1.00 82.94 177 ALA A CA 1
ATOM 1378 C C . ALA A 1 177 ? 4.497 6.195 -14.074 1.00 82.94 177 ALA A C 1
ATOM 1380 O O . ALA A 1 177 ? 3.405 5.664 -14.256 1.00 82.94 177 ALA A O 1
ATOM 1381 N N . ILE A 1 178 ? 5.039 6.323 -12.859 1.00 85.00 178 ILE A N 1
ATOM 1382 C CA . ILE A 1 178 ? 4.391 5.837 -11.626 1.00 85.00 178 ILE A CA 1
ATOM 1383 C C . ILE A 1 178 ? 3.775 6.947 -10.767 1.00 85.00 178 ILE A C 1
ATOM 1385 O O . ILE A 1 178 ? 3.090 6.631 -9.796 1.00 85.00 178 ILE A O 1
ATOM 1389 N N . GLY A 1 179 ? 4.011 8.217 -11.109 1.00 86.19 179 GLY A N 1
ATOM 1390 C CA . GLY A 1 179 ? 3.523 9.372 -10.355 1.00 86.19 179 GLY A CA 1
ATOM 1391 C C . GLY A 1 179 ? 4.278 9.612 -9.046 1.00 86.19 179 GLY A C 1
ATOM 1392 O O . GLY A 1 179 ? 3.652 9.898 -8.030 1.00 86.19 179 GLY A O 1
ATOM 1393 N N . ILE A 1 180 ? 5.605 9.450 -9.050 1.00 89.56 180 ILE A N 1
ATOM 1394 C CA . ILE A 1 180 ? 6.470 9.691 -7.886 1.00 89.56 180 ILE A CA 1
ATOM 1395 C C . ILE A 1 180 ? 7.666 10.533 -8.317 1.00 89.56 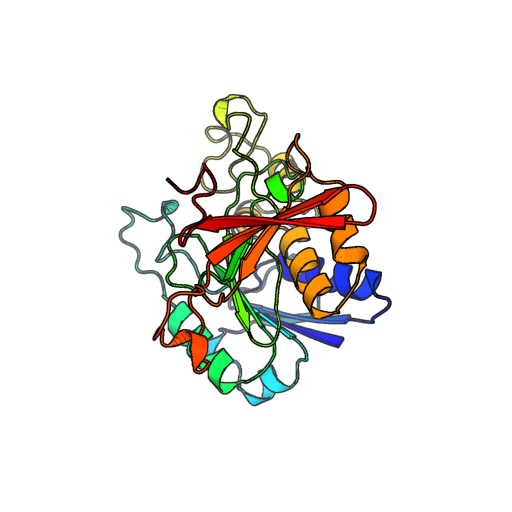180 ILE A C 1
ATOM 1397 O O . ILE A 1 180 ? 8.474 10.057 -9.101 1.00 89.56 180 ILE A O 1
ATOM 1401 N N . ASP A 1 181 ? 7.818 11.741 -7.785 1.00 88.50 181 ASP A N 1
ATOM 1402 C CA . ASP A 1 181 ? 8.903 12.674 -8.125 1.00 88.50 181 ASP A CA 1
ATOM 1403 C C . ASP A 1 181 ? 9.986 12.810 -7.034 1.00 88.50 181 ASP A C 1
ATOM 1405 O O . ASP A 1 181 ? 11.091 13.264 -7.328 1.00 88.50 181 ASP A O 1
ATOM 1409 N N . TRP A 1 182 ? 9.725 12.361 -5.800 1.00 88.25 182 TRP A N 1
ATOM 1410 C CA . TRP A 1 182 ? 10.666 12.485 -4.672 1.00 88.25 182 TRP A CA 1
ATOM 1411 C C . TRP A 1 182 ? 11.683 11.340 -4.546 1.00 88.25 182 TRP A C 1
ATOM 1413 O O . TRP A 1 182 ? 12.709 11.496 -3.884 1.00 88.25 182 TRP A O 1
ATOM 1423 N N . ILE A 1 183 ? 11.434 10.182 -5.164 1.00 89.31 183 ILE A N 1
ATOM 1424 C CA . ILE A 1 183 ? 12.367 9.045 -5.126 1.00 89.31 183 ILE A CA 1
ATOM 1425 C C . ILE A 1 183 ? 13.382 9.185 -6.260 1.00 89.31 183 ILE A C 1
ATOM 1427 O O . ILE A 1 183 ? 13.010 9.140 -7.432 1.00 89.31 183 ILE A O 1
ATOM 1431 N N . THR A 1 184 ? 14.662 9.302 -5.913 1.00 89.50 184 THR A N 1
ATOM 1432 C CA . THR A 1 184 ? 15.764 9.613 -6.841 1.00 89.50 184 THR A CA 1
ATOM 1433 C C . THR A 1 184 ? 16.668 8.424 -7.170 1.00 89.50 184 THR A C 1
ATOM 1435 O O . THR A 1 184 ? 17.670 8.584 -7.868 1.00 89.50 184 THR A O 1
ATOM 1438 N N . ASP A 1 185 ? 16.302 7.212 -6.748 1.00 88.62 185 ASP A N 1
ATOM 1439 C CA . ASP A 1 185 ? 16.982 5.983 -7.145 1.00 88.62 185 ASP A CA 1
ATOM 1440 C C . ASP A 1 185 ? 16.020 4.979 -7.807 1.00 88.62 185 ASP A C 1
ATOM 1442 O O . ASP A 1 185 ? 14.858 4.807 -7.426 1.00 88.62 185 ASP A O 1
ATOM 1446 N N . ARG A 1 186 ? 16.511 4.286 -8.842 1.00 85.25 186 ARG A N 1
ATOM 1447 C CA . ARG A 1 186 ? 15.693 3.348 -9.632 1.00 85.25 186 ARG A CA 1
ATOM 1448 C C . ARG A 1 186 ? 15.209 2.156 -8.825 1.00 85.25 186 ARG A C 1
ATOM 1450 O O . ARG A 1 186 ? 14.177 1.572 -9.152 1.00 85.25 186 ARG A O 1
ATOM 1457 N N . TRP A 1 187 ? 15.986 1.740 -7.837 1.00 86.94 187 TRP A N 1
ATOM 1458 C CA . TRP A 1 187 ? 15.678 0.533 -7.104 1.00 86.94 187 TRP A CA 1
ATOM 1459 C C . TRP A 1 187 ? 14.468 0.756 -6.198 1.00 86.94 187 TRP A C 1
ATOM 1461 O O . TRP A 1 187 ? 13.544 -0.056 -6.228 1.00 86.94 187 TRP A O 1
ATOM 1471 N N . SER A 1 188 ? 14.402 1.889 -5.502 1.00 89.31 188 SER A N 1
ATOM 1472 C CA . SER A 1 188 ? 13.260 2.274 -4.677 1.00 89.31 188 SER A CA 1
ATOM 1473 C C . SER A 1 188 ? 12.023 2.518 -5.540 1.00 89.31 188 SER A C 1
ATOM 1475 O O . SER A 1 188 ? 10.945 2.029 -5.202 1.00 89.31 188 SER A O 1
ATOM 1477 N N . LEU A 1 189 ? 12.171 3.151 -6.713 1.00 88.69 189 LEU A N 1
ATOM 1478 C CA . LEU A 1 189 ? 11.077 3.290 -7.690 1.00 88.69 189 LEU A CA 1
ATOM 1479 C C . LEU A 1 189 ? 10.543 1.929 -8.165 1.00 88.69 189 LEU A C 1
ATOM 1481 O O . LEU A 1 189 ? 9.334 1.751 -8.299 1.00 88.69 189 LEU A O 1
ATOM 1485 N N . ALA A 1 190 ? 11.418 0.941 -8.384 1.00 86.94 190 ALA A N 1
ATOM 1486 C CA . ALA A 1 190 ? 11.001 -0.409 -8.767 1.00 86.94 190 ALA A CA 1
ATOM 1487 C C . ALA A 1 190 ? 10.181 -1.112 -7.678 1.00 86.94 190 ALA A C 1
ATOM 1489 O O . ALA A 1 190 ? 9.292 -1.907 -8.006 1.00 86.94 190 ALA A O 1
ATOM 1490 N N . GLN A 1 191 ? 10.457 -0.823 -6.402 1.00 88.06 191 GLN A N 1
ATOM 1491 C CA . GLN A 1 191 ? 9.702 -1.359 -5.265 1.00 88.06 191 GLN A CA 1
ATOM 1492 C C . GLN A 1 191 ? 8.407 -0.585 -4.999 1.00 88.06 191 GLN A C 1
ATOM 1494 O O . GLN A 1 191 ? 7.435 -1.181 -4.549 1.00 88.06 191 GLN A O 1
ATOM 1499 N N . ALA A 1 192 ? 8.352 0.705 -5.330 1.00 91.31 192 ALA A N 1
ATOM 1500 C CA . ALA A 1 192 ? 7.260 1.582 -4.930 1.00 91.31 192 ALA A CA 1
ATOM 1501 C C . ALA A 1 192 ? 5.871 1.119 -5.406 1.00 91.31 192 ALA A C 1
ATOM 1503 O O . ALA A 1 192 ? 5.668 0.685 -6.547 1.00 91.31 192 ALA A O 1
ATOM 1504 N N . VAL A 1 193 ? 4.885 1.253 -4.523 1.00 94.88 193 VAL A N 1
ATOM 1505 C CA . VAL A 1 193 ? 3.468 1.236 -4.893 1.00 94.88 193 VAL A CA 1
ATOM 1506 C C . VAL A 1 193 ? 3.119 2.624 -5.445 1.00 94.88 193 VAL A C 1
ATOM 1508 O O . VAL A 1 193 ? 3.432 3.611 -4.778 1.00 94.88 193 VAL A O 1
ATOM 1511 N N . PRO A 1 194 ? 2.495 2.739 -6.633 1.00 94.62 194 PRO A N 1
ATOM 1512 C CA . PRO A 1 194 ? 2.011 4.024 -7.128 1.00 94.62 194 PRO A CA 1
ATOM 1513 C C . PRO A 1 194 ? 1.054 4.688 -6.117 1.00 94.62 194 PRO A C 1
ATOM 1515 O O . PRO A 1 194 ? 0.096 4.028 -5.702 1.00 94.62 194 PRO A O 1
ATOM 1518 N N . PRO A 1 195 ? 1.243 5.971 -5.749 1.00 95.56 195 PRO A N 1
ATOM 1519 C CA . PRO A 1 195 ? 0.436 6.638 -4.719 1.00 95.56 195 PRO A CA 1
ATOM 1520 C C . PRO A 1 195 ? -1.067 6.615 -5.009 1.00 95.56 195 PRO A C 1
ATOM 1522 O O . PRO A 1 195 ? -1.881 6.475 -4.104 1.00 95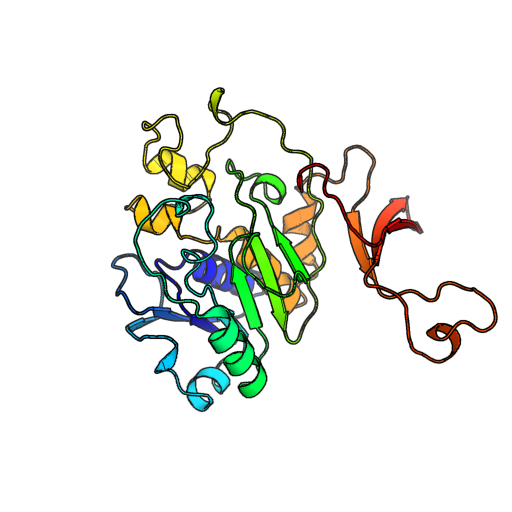.56 195 PRO A O 1
ATOM 1525 N N . VAL A 1 196 ? -1.458 6.662 -6.284 1.00 93.88 196 VAL A N 1
ATOM 1526 C CA . VAL A 1 196 ? -2.874 6.623 -6.677 1.00 93.88 196 VAL A CA 1
ATOM 1527 C C . VAL A 1 196 ? -3.584 5.327 -6.246 1.00 93.88 196 VAL A C 1
ATOM 1529 O O . VAL A 1 196 ? -4.788 5.336 -5.997 1.00 93.88 196 VAL A O 1
ATOM 1532 N N . TYR A 1 197 ? -2.855 4.213 -6.083 1.00 96.06 197 TYR A N 1
ATOM 1533 C CA . TYR A 1 197 ? -3.439 2.955 -5.606 1.00 96.06 197 TYR A CA 1
ATOM 1534 C C . TYR A 1 197 ? -3.863 3.053 -4.142 1.00 96.06 197 TYR A C 1
ATOM 1536 O O . TYR A 1 197 ? -4.996 2.720 -3.795 1.00 96.06 197 TYR A O 1
ATOM 1544 N N . SER A 1 198 ? -2.954 3.511 -3.280 1.00 97.94 198 SER A N 1
ATOM 1545 C CA . SER A 1 198 ? -3.234 3.664 -1.855 1.00 97.94 198 SER A CA 1
ATOM 1546 C C . SER A 1 198 ? -4.201 4.816 -1.598 1.00 97.94 198 SER A C 1
ATOM 1548 O O . SER A 1 198 ? -5.040 4.705 -0.706 1.00 97.94 198 SER A O 1
ATOM 1550 N N . GLN A 1 199 ? -4.170 5.866 -2.426 1.00 95.75 199 GLN A N 1
ATOM 1551 C CA . GLN A 1 199 ? -5.163 6.936 -2.404 1.00 95.75 199 GLN A CA 1
ATOM 1552 C C . GLN A 1 199 ? -6.577 6.394 -2.656 1.00 95.75 199 GLN A C 1
ATOM 1554 O O . GLN A 1 199 ? -7.480 6.668 -1.872 1.00 95.75 199 GLN A O 1
ATOM 1559 N N . TYR A 1 200 ? -6.765 5.580 -3.702 1.00 94.56 200 TYR A N 1
ATOM 1560 C CA . TYR A 1 200 ? -8.059 4.967 -4.018 1.00 94.56 200 TYR A CA 1
ATOM 1561 C C . TYR A 1 200 ? -8.595 4.102 -2.868 1.00 94.56 200 TYR A C 1
ATOM 1563 O O . TYR A 1 200 ? -9.752 4.234 -2.463 1.00 94.56 200 TYR A O 1
ATOM 1571 N N . ILE A 1 201 ? -7.736 3.245 -2.311 1.00 96.56 201 ILE A N 1
ATOM 1572 C CA . ILE A 1 201 ? -8.089 2.345 -1.207 1.00 96.56 201 ILE A CA 1
ATOM 1573 C C . ILE A 1 201 ? -8.440 3.140 0.057 1.00 96.56 201 ILE A C 1
ATOM 1575 O O . ILE A 1 201 ? -9.459 2.861 0.689 1.00 96.56 201 ILE A O 1
ATOM 1579 N N . MET A 1 202 ? -7.647 4.158 0.402 1.00 97.44 202 MET A N 1
ATOM 1580 C CA . MET A 1 202 ? -7.909 5.004 1.567 1.00 97.44 202 MET A CA 1
ATOM 1581 C C . MET A 1 202 ? -9.183 5.835 1.393 1.00 97.44 202 MET A C 1
ATOM 1583 O O . MET A 1 202 ? -9.977 5.912 2.323 1.00 97.44 202 MET A O 1
ATOM 1587 N N . SER A 1 203 ? -9.456 6.393 0.211 1.00 93.50 203 SER A N 1
ATOM 1588 C CA . SER A 1 203 ? -10.730 7.081 -0.044 1.00 93.50 203 SER A CA 1
ATOM 1589 C C . SER A 1 203 ? -11.938 6.157 0.170 1.00 93.50 203 SER A C 1
ATOM 1591 O O . SER A 1 203 ? -12.940 6.588 0.738 1.00 93.50 203 SER A O 1
ATOM 1593 N N . CYS A 1 204 ? -11.836 4.875 -0.203 1.00 91.75 204 CYS A N 1
ATOM 1594 C CA . CYS A 1 204 ? -12.880 3.888 0.094 1.00 91.75 204 CYS A CA 1
ATOM 1595 C C . CYS A 1 204 ? -13.016 3.628 1.602 1.00 91.75 204 CYS A C 1
ATOM 1597 O O . CYS A 1 204 ? -14.133 3.621 2.115 1.00 91.75 204 CYS A O 1
ATOM 1599 N N . PHE A 1 205 ? -11.897 3.466 2.318 1.00 95.88 205 PHE A N 1
ATOM 1600 C CA . PHE A 1 205 ? -11.888 3.295 3.776 1.00 95.88 205 PHE A CA 1
ATOM 1601 C C . PHE A 1 205 ? -12.537 4.479 4.510 1.00 95.88 205 PHE A C 1
ATOM 1603 O O . PHE A 1 205 ? -13.328 4.286 5.430 1.00 95.88 205 PHE A O 1
ATOM 1610 N N . LEU A 1 206 ? -12.246 5.705 4.072 1.00 94.50 206 LEU A N 1
ATOM 1611 C CA . LEU A 1 206 ? -12.798 6.936 4.641 1.00 94.50 206 LEU A CA 1
ATOM 1612 C C . LEU A 1 206 ? -14.281 7.159 4.300 1.00 94.50 206 LEU A C 1
ATOM 1614 O O . LEU A 1 206 ? -14.890 8.093 4.819 1.00 94.50 206 LEU A O 1
ATOM 1618 N N . GLY A 1 207 ? -14.864 6.335 3.424 1.00 87.69 207 GLY A N 1
ATOM 1619 C CA . GLY A 1 207 ? -16.230 6.520 2.941 1.00 87.69 207 GLY A CA 1
ATOM 1620 C C . GLY A 1 207 ? -16.404 7.770 2.073 1.00 87.69 207 GLY A C 1
ATOM 1621 O O . GLY A 1 207 ? -17.522 8.273 1.968 1.00 87.69 207 GLY A O 1
ATOM 1622 N N . ASP A 1 208 ? -15.326 8.273 1.463 1.00 76.62 208 ASP A N 1
ATOM 1623 C CA . ASP A 1 208 ? -15.348 9.458 0.602 1.00 76.62 208 ASP A CA 1
ATOM 1624 C C . ASP A 1 208 ? -16.172 9.160 -0.667 1.00 76.62 208 ASP A C 1
ATOM 1626 O O . ASP A 1 208 ? -15.716 8.386 -1.509 1.00 76.62 208 ASP A O 1
ATOM 1630 N N . PRO A 1 209 ? -17.371 9.744 -0.860 1.00 60.50 209 PRO A N 1
ATOM 1631 C CA . PRO A 1 209 ? -18.203 9.458 -2.031 1.00 60.50 209 PRO A CA 1
ATOM 1632 C C . PRO A 1 209 ? -17.529 9.865 -3.352 1.00 60.50 209 PRO A C 1
ATOM 1634 O O . PRO A 1 209 ? -17.885 9.318 -4.403 1.00 60.50 209 PRO A O 1
ATOM 1637 N N . ASP A 1 210 ? -16.531 10.752 -3.283 1.00 62.16 210 ASP A N 1
ATOM 1638 C CA . ASP A 1 210 ? -15.739 11.250 -4.401 1.00 62.16 210 ASP A CA 1
ATOM 1639 C C . ASP A 1 210 ? -14.509 10.377 -4.688 1.00 62.16 210 ASP A C 1
ATOM 1641 O O . ASP A 1 210 ? -13.702 10.731 -5.556 1.00 62.16 210 ASP A O 1
ATOM 1645 N N . TYR A 1 211 ? -14.363 9.199 -4.054 1.00 58.59 211 TYR A N 1
ATOM 1646 C CA . TYR A 1 211 ? -13.457 8.168 -4.585 1.00 58.59 211 TYR A CA 1
ATOM 1647 C C . TYR A 1 211 ? -13.818 7.856 -6.037 1.00 58.59 211 TYR A C 1
ATOM 1649 O O . TYR A 1 211 ? -12.942 7.510 -6.820 1.00 58.59 211 TYR A O 1
ATOM 1657 N N . ARG A 1 212 ? -15.100 8.008 -6.406 1.00 49.06 212 ARG A N 1
ATOM 1658 C CA . ARG A 1 212 ? -15.570 7.848 -7.779 1.00 49.06 212 ARG A CA 1
ATOM 1659 C C . ARG A 1 212 ? -14.925 8.853 -8.715 1.00 49.06 212 ARG A C 1
ATOM 1661 O O . ARG A 1 212 ? -14.548 8.429 -9.784 1.00 49.06 212 ARG A O 1
ATOM 1668 N N . LEU A 1 213 ? -14.618 10.082 -8.295 1.00 48.03 213 LEU A N 1
ATOM 1669 C CA . LEU A 1 213 ? -13.892 11.056 -9.127 1.00 48.03 213 LEU A CA 1
ATOM 1670 C C . LEU A 1 213 ? -12.439 10.644 -9.425 1.00 48.03 213 LEU A C 1
ATOM 1672 O O . LEU A 1 213 ? -11.898 11.035 -10.451 1.00 48.03 213 LEU A O 1
ATOM 1676 N N . LEU A 1 214 ? -11.823 9.794 -8.589 1.00 49.91 214 LEU A N 1
ATOM 1677 C CA . LEU A 1 214 ? -10.538 9.145 -8.908 1.00 49.91 214 LEU A CA 1
ATOM 1678 C C . LEU A 1 214 ? -10.679 8.023 -9.948 1.00 49.91 214 LEU A C 1
ATOM 1680 O O . LEU A 1 214 ? -9.677 7.417 -10.303 1.00 49.91 214 LEU A O 1
ATOM 1684 N N . VAL A 1 215 ? -11.901 7.705 -10.383 1.00 46.69 215 VAL A N 1
ATOM 1685 C CA . VAL A 1 215 ? -12.238 6.674 -11.378 1.00 46.69 215 VAL A CA 1
ATOM 1686 C C . VAL A 1 215 ? -13.155 7.206 -12.492 1.00 46.69 215 VAL A C 1
ATOM 1688 O O . VAL A 1 215 ? -13.231 6.577 -13.536 1.00 46.69 215 VAL A O 1
ATOM 1691 N N . ASP A 1 216 ? -13.839 8.337 -12.301 1.00 39.94 216 ASP A N 1
ATOM 1692 C CA . ASP A 1 216 ? -14.846 8.909 -13.207 1.00 39.94 216 ASP A CA 1
ATOM 1693 C C . ASP A 1 216 ? -14.182 9.702 -14.343 1.00 39.94 216 ASP A C 1
ATOM 1695 O O . ASP A 1 216 ? -14.753 9.802 -15.427 1.00 39.94 216 ASP A O 1
ATOM 1699 N N . ASP A 1 217 ? -12.943 10.169 -14.141 1.00 41.44 217 ASP A N 1
ATOM 1700 C CA . ASP A 1 217 ? -12.055 10.640 -15.217 1.00 41.44 217 ASP A CA 1
ATOM 1701 C C . ASP A 1 217 ? -11.299 9.485 -15.906 1.00 41.44 217 ASP A C 1
ATOM 1703 O O . ASP A 1 217 ? -10.490 9.693 -16.815 1.00 41.44 217 ASP A O 1
ATOM 1707 N N . LEU A 1 218 ? -11.559 8.240 -15.493 1.00 39.59 218 LEU A N 1
ATOM 1708 C CA . LEU A 1 218 ? -10.945 7.032 -16.036 1.00 39.59 218 LEU A CA 1
ATOM 1709 C C . LEU A 1 218 ? -12.014 6.181 -16.708 1.00 39.59 218 LEU A C 1
ATOM 1711 O O . LEU A 1 218 ? -13.194 6.259 -16.372 1.00 39.59 218 LEU A O 1
ATOM 1715 N N . PRO A 1 219 ? -11.647 5.422 -17.750 1.00 38.53 219 PRO A N 1
ATOM 1716 C CA . PRO A 1 219 ? -12.626 4.959 -18.702 1.00 38.53 219 PRO A CA 1
ATOM 1717 C C . PRO A 1 219 ? -13.561 3.969 -18.015 1.00 38.53 219 PRO A C 1
ATOM 1719 O O . PRO A 1 219 ? -13.246 2.793 -17.839 1.00 38.53 219 PRO A O 1
ATOM 1722 N N . VAL A 1 220 ? -14.782 4.436 -17.755 1.00 44.78 220 VAL A N 1
ATOM 1723 C CA . VAL A 1 220 ? -15.984 3.724 -18.170 1.00 44.78 220 VAL A CA 1
ATOM 1724 C C . VAL A 1 220 ? -15.605 2.943 -19.428 1.00 44.78 220 VAL A C 1
ATOM 1726 O O . VAL A 1 220 ? -15.026 3.526 -20.355 1.00 44.78 220 VAL A O 1
ATOM 1729 N N . SER A 1 221 ? -15.858 1.630 -19.473 1.00 48.97 221 SER A N 1
ATOM 1730 C CA . SER A 1 221 ? -15.701 0.915 -20.744 1.00 48.97 221 SER A CA 1
ATOM 1731 C C . SER A 1 221 ? -16.378 1.754 -21.837 1.00 48.97 221 SER A C 1
ATOM 1733 O O . SER A 1 221 ? -17.344 2.453 -21.538 1.00 48.97 221 SER A O 1
ATOM 1735 N N . SER A 1 222 ? -15.883 1.785 -23.075 1.00 47.97 222 SER A N 1
ATOM 1736 C CA . SER A 1 222 ? -16.448 2.686 -24.103 1.00 47.97 222 SER A CA 1
ATOM 1737 C C . SER A 1 222 ? -17.980 2.572 -24.247 1.00 47.97 222 SER A C 1
ATOM 1739 O O . SER A 1 222 ? -18.638 3.477 -24.753 1.00 47.97 222 SER A O 1
ATOM 1741 N N . ASP A 1 223 ? -18.557 1.476 -23.750 1.00 55.00 223 ASP A N 1
ATOM 1742 C CA . ASP A 1 223 ? -19.972 1.179 -23.634 1.00 55.00 223 ASP A CA 1
ATOM 1743 C C . ASP A 1 223 ? -20.631 1.393 -22.247 1.00 55.00 223 ASP A C 1
ATOM 1745 O O . ASP A 1 223 ? -21.783 0.992 -22.109 1.00 55.00 223 ASP A O 1
ATOM 1749 N N . GLY A 1 224 ? -20.031 2.015 -21.224 1.00 56.47 224 GLY A N 1
ATOM 1750 C CA . GLY A 1 224 ? -20.763 2.476 -20.027 1.00 56.47 224 GLY A CA 1
ATOM 1751 C C . GLY A 1 224 ? -20.655 1.670 -18.717 1.00 56.47 224 GLY A C 1
ATOM 1752 O O . GLY A 1 224 ? -21.409 1.985 -17.796 1.00 56.47 224 GLY A O 1
ATOM 1753 N N . TRP A 1 225 ? -19.838 0.613 -18.615 1.00 70.06 225 TRP A N 1
ATOM 1754 C CA . TRP A 1 225 ? -19.919 -0.361 -17.507 1.00 70.06 225 TRP A CA 1
ATOM 1755 C C . TRP A 1 225 ? -18.803 -0.243 -16.449 1.00 70.06 225 TRP A C 1
ATOM 1757 O O . TRP A 1 225 ? -17.647 0.003 -16.782 1.00 70.06 225 TRP A O 1
ATOM 1767 N N . TYR A 1 226 ? -19.140 -0.532 -15.184 1.00 60.22 226 TYR A N 1
ATOM 1768 C CA . TYR A 1 226 ? -18.222 -0.758 -14.050 1.00 60.22 226 TYR A CA 1
ATOM 1769 C C . TYR A 1 226 ? -18.430 -2.156 -13.433 1.00 60.22 226 TYR A C 1
ATOM 1771 O O . TYR A 1 226 ? -19.447 -2.788 -13.706 1.00 60.22 226 TYR A O 1
ATOM 1779 N N . TYR A 1 227 ? -17.492 -2.675 -12.628 1.00 63.94 227 TYR A N 1
ATOM 1780 C CA . TYR A 1 227 ? -17.505 -4.071 -12.151 1.00 63.94 227 TYR A CA 1
ATOM 1781 C C . TYR A 1 227 ? -17.382 -4.159 -10.623 1.00 63.94 227 TYR A C 1
ATOM 1783 O O . TYR A 1 227 ? -16.764 -3.310 -9.999 1.00 63.94 227 TYR A O 1
ATOM 1791 N N . GLN A 1 228 ? -17.979 -5.178 -10.007 1.00 60.69 228 GLN A N 1
ATOM 1792 C CA . GLN A 1 228 ? -17.907 -5.425 -8.561 1.00 60.69 228 GLN A CA 1
ATOM 1793 C C . GLN A 1 228 ? -18.08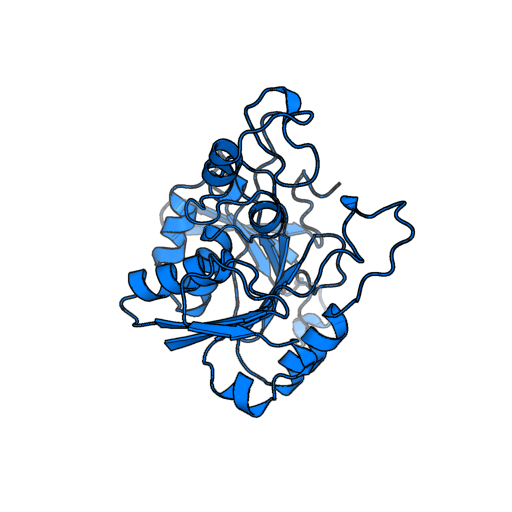7 -6.921 -8.275 1.00 60.69 228 GLN A C 1
ATOM 1795 O O . GLN A 1 228 ? -18.808 -7.607 -9.005 1.00 60.69 228 GLN A O 1
ATOM 1800 N N . GLN A 1 229 ? -17.445 -7.435 -7.225 1.00 66.75 229 GLN A N 1
ATOM 1801 C CA . GLN A 1 229 ? -17.692 -8.788 -6.728 1.00 66.75 229 GLN A CA 1
ATOM 1802 C C . GLN A 1 229 ? -18.873 -8.828 -5.763 1.00 66.75 229 GLN A C 1
ATOM 1804 O O . GLN A 1 229 ? -19.004 -7.970 -4.897 1.00 66.75 229 GLN A O 1
ATOM 1809 N N . GLU A 1 230 ? -19.714 -9.852 -5.888 1.00 77.19 230 GLU A N 1
ATOM 1810 C CA . GLU A 1 230 ? -20.869 -10.043 -5.018 1.00 77.19 230 GLU A CA 1
ATOM 1811 C C . GLU A 1 230 ? -21.136 -11.506 -4.679 1.00 77.19 230 GLU A C 1
ATOM 1813 O O . GLU A 1 230 ? -20.953 -12.415 -5.494 1.00 77.19 230 GLU A O 1
ATOM 1818 N N . MET A 1 231 ? -21.663 -11.709 -3.474 1.00 83.44 231 MET A N 1
ATOM 1819 C CA . MET A 1 231 ? -22.291 -12.955 -3.056 1.00 83.44 231 MET A CA 1
ATOM 1820 C C . MET A 1 231 ? -23.760 -12.950 -3.501 1.00 83.44 231 MET A C 1
ATOM 1822 O O . MET A 1 231 ? -24.498 -12.011 -3.211 1.00 83.44 231 MET A O 1
ATOM 1826 N N . ILE A 1 232 ? -24.208 -13.985 -4.215 1.00 81.12 232 ILE A N 1
ATOM 1827 C CA . ILE A 1 232 ? -25.542 -14.033 -4.834 1.00 81.12 232 ILE A CA 1
ATOM 1828 C C . ILE A 1 232 ? -26.380 -15.213 -4.335 1.00 81.12 232 ILE A C 1
ATOM 1830 O O . ILE A 1 232 ? -25.877 -16.310 -4.066 1.00 81.12 232 ILE A O 1
ATOM 1834 N N . GLN A 1 233 ? -27.698 -15.013 -4.311 1.00 86.19 233 GLN A N 1
ATOM 1835 C CA . GLN A 1 233 ? -28.668 -16.106 -4.302 1.00 86.19 233 GLN A CA 1
ATOM 1836 C C . GLN A 1 233 ? -28.895 -16.576 -5.740 1.00 86.19 233 GLN A C 1
ATOM 1838 O O . GLN A 1 233 ? -29.222 -15.779 -6.615 1.00 86.19 233 GLN A O 1
ATOM 1843 N N . CYS A 1 234 ? -28.727 -17.873 -6.006 1.00 83.56 234 CYS A N 1
ATOM 1844 C CA . CYS A 1 234 ? -28.817 -18.396 -7.373 1.00 83.56 234 CYS A CA 1
ATOM 1845 C C . CYS A 1 234 ? -30.255 -18.647 -7.859 1.00 83.56 234 CYS A C 1
ATOM 1847 O O . CYS A 1 234 ? -30.445 -19.017 -9.014 1.00 83.56 234 CYS A O 1
ATOM 1849 N N . GLY A 1 235 ? -31.255 -18.519 -6.980 1.00 83.25 235 GLY A N 1
ATOM 1850 C CA . GLY A 1 235 ? -32.667 -18.759 -7.297 1.00 83.25 235 GLY A CA 1
ATOM 1851 C C . GLY A 1 235 ? -33.052 -20.228 -7.518 1.00 83.25 235 GLY A C 1
ATOM 1852 O O . GLY A 1 235 ? -34.228 -20.514 -7.719 1.00 83.25 235 GLY A O 1
ATOM 1853 N N . LYS A 1 236 ? -32.103 -21.176 -7.459 1.00 84.81 236 LYS A N 1
ATOM 1854 C CA . LYS A 1 236 ? -32.407 -22.604 -7.625 1.00 84.81 236 LYS A CA 1
ATOM 1855 C C . LYS A 1 236 ? -33.208 -23.131 -6.425 1.00 84.81 236 LYS A C 1
ATOM 1857 O O . LYS A 1 236 ? -32.796 -22.882 -5.286 1.00 84.81 236 LYS A O 1
ATOM 1862 N N . PRO A 1 237 ? -34.296 -23.890 -6.658 1.00 84.81 237 PRO A N 1
ATOM 1863 C CA . PRO A 1 237 ? -35.044 -24.516 -5.576 1.00 84.81 237 PRO A CA 1
ATOM 1864 C C . PRO A 1 237 ? -34.130 -25.455 -4.780 1.00 84.81 237 PRO A C 1
ATOM 1866 O O . PRO A 1 237 ? -33.276 -26.133 -5.355 1.00 84.81 237 PRO A O 1
ATOM 1869 N N . ASN A 1 238 ? -34.292 -25.469 -3.455 1.00 86.81 238 ASN A N 1
ATOM 1870 C CA . ASN A 1 238 ? -33.517 -26.285 -2.507 1.00 86.81 238 ASN A CA 1
ATOM 1871 C C . ASN A 1 238 ? -32.021 -25.952 -2.417 1.00 86.81 238 ASN A C 1
ATOM 1873 O O . ASN A 1 238 ? -31.240 -26.710 -1.835 1.00 86.81 238 ASN A O 1
ATOM 1877 N N . CYS A 1 239 ? -31.596 -24.818 -2.968 1.00 84.88 239 CYS A N 1
ATOM 1878 C CA . CYS A 1 239 ? -30.210 -24.412 -2.868 1.00 84.88 239 CYS A CA 1
ATOM 1879 C C . CYS A 1 239 ? -29.877 -23.859 -1.478 1.00 84.88 239 CYS A C 1
ATOM 1881 O O . CYS A 1 239 ? -30.647 -23.090 -0.904 1.00 84.88 239 CYS A O 1
ATOM 1883 N N . LYS A 1 240 ? -28.688 -24.184 -0.957 1.00 85.94 240 LYS A N 1
ATOM 1884 C CA . LYS A 1 240 ? -28.226 -23.715 0.360 1.00 85.94 240 LYS A CA 1
ATOM 1885 C C . LYS A 1 240 ? -28.198 -22.187 0.497 1.00 85.94 240 LYS A C 1
ATOM 1887 O O . LYS A 1 240 ? -28.409 -21.681 1.593 1.00 85.94 240 LYS A O 1
ATOM 1892 N N . CYS A 1 241 ? -28.073 -21.452 -0.611 1.00 86.00 241 CYS A N 1
ATOM 1893 C CA . CYS A 1 241 ? -28.153 -19.991 -0.602 1.00 86.00 241 CYS A CA 1
ATOM 1894 C C . CYS A 1 241 ? -29.523 -19.435 -0.202 1.00 86.00 241 CYS A C 1
ATOM 1896 O O . CYS A 1 241 ? -29.596 -18.287 0.224 1.00 86.00 241 CYS A O 1
ATOM 1898 N N . GLN A 1 242 ? -30.598 -20.228 -0.298 1.00 86.19 242 GLN A N 1
ATOM 1899 C CA . GLN A 1 242 ? -31.911 -19.849 0.238 1.00 86.19 242 GLN A CA 1
ATOM 1900 C C . GLN A 1 242 ? -31.938 -19.871 1.774 1.00 86.19 242 GLN A C 1
ATOM 1902 O O . GLN A 1 242 ? -32.797 -19.241 2.377 1.00 86.19 242 GLN A O 1
ATOM 1907 N N . ARG A 1 243 ? -30.983 -20.565 2.409 1.00 87.06 243 ARG A N 1
ATOM 1908 C CA . ARG A 1 243 ? -30.835 -20.682 3.868 1.00 87.06 243 ARG A CA 1
ATOM 1909 C C . ARG A 1 243 ? -29.713 -19.795 4.428 1.00 87.06 243 ARG A C 1
ATOM 1911 O O . ARG A 1 243 ? -29.268 -20.016 5.544 1.00 87.06 243 ARG A O 1
ATOM 1918 N N . GLY A 1 244 ? -29.244 -18.816 3.650 1.00 80.81 244 GLY A N 1
ATOM 1919 C CA . GLY A 1 244 ? -28.232 -17.836 4.071 1.00 80.81 244 GLY A CA 1
ATOM 1920 C C . GLY A 1 244 ? -26.807 -18.101 3.575 1.00 80.81 244 GLY A C 1
ATOM 1921 O O . GLY A 1 244 ? -25.992 -17.186 3.574 1.00 80.81 244 GLY A O 1
ATOM 1922 N N . GLU A 1 245 ? -26.498 -19.295 3.060 1.00 84.19 245 GLU A N 1
ATOM 1923 C CA . GLU A 1 245 ? -25.173 -19.594 2.490 1.00 84.19 245 GLU A CA 1
ATOM 1924 C C . GLU A 1 245 ? -25.057 -19.134 1.029 1.00 84.19 245 GLU A C 1
ATOM 1926 O O . GLU A 1 245 ? -25.178 -19.931 0.090 1.00 84.19 245 GLU A O 1
ATOM 1931 N N . LEU A 1 246 ? -24.869 -17.829 0.826 1.00 83.69 246 LEU A N 1
ATOM 1932 C CA . LEU A 1 246 ? -24.750 -17.227 -0.503 1.00 83.69 246 LEU A CA 1
ATOM 1933 C C . LEU A 1 246 ? -23.617 -17.852 -1.335 1.00 83.69 246 LEU A C 1
ATOM 1935 O O . LEU A 1 246 ? -22.611 -18.332 -0.815 1.00 83.69 246 LEU A O 1
ATOM 1939 N N . HIS A 1 247 ? -23.769 -17.828 -2.659 1.00 76.38 247 HIS A N 1
ATOM 1940 C CA . HIS A 1 247 ? -22.732 -18.287 -3.577 1.00 76.38 247 HIS A CA 1
ATOM 1941 C C . HIS A 1 247 ? -21.851 -17.131 -4.041 1.00 76.38 247 HIS A C 1
ATOM 1943 O O . HIS A 1 247 ? -22.375 -16.073 -4.372 1.00 76.38 247 HIS A O 1
ATOM 1949 N N . GLY A 1 248 ? -20.553 -17.368 -4.209 1.00 77.06 248 GLY A N 1
ATOM 1950 C CA . GLY A 1 248 ? -19.632 -16.385 -4.775 1.00 77.06 248 GLY A CA 1
ATOM 1951 C C . GLY A 1 248 ? -18.248 -16.441 -4.119 1.00 77.06 248 GLY A C 1
ATOM 1952 O O . GLY A 1 248 ? -17.911 -17.494 -3.569 1.00 77.06 248 GLY A O 1
ATOM 1953 N N . PRO A 1 249 ? -17.473 -15.341 -4.189 1.00 69.88 249 PRO A N 1
ATOM 1954 C CA . PRO A 1 249 ? -17.823 -14.097 -4.884 1.00 69.88 249 PRO A CA 1
ATOM 1955 C C . PRO A 1 249 ? -17.914 -14.298 -6.403 1.00 69.88 249 PRO A C 1
ATOM 1957 O O . PRO A 1 249 ? -17.127 -15.032 -6.999 1.00 69.88 249 PRO A O 1
ATOM 1960 N N . TYR A 1 250 ? -18.899 -13.664 -7.037 1.00 74.56 250 TYR A N 1
ATOM 1961 C CA . TYR A 1 250 ? -19.013 -13.586 -8.492 1.00 74.56 250 TYR A CA 1
ATOM 1962 C C . TYR A 1 250 ? -18.833 -12.160 -8.962 1.00 74.56 250 TYR A C 1
ATOM 1964 O O . TYR A 1 250 ? -19.276 -11.218 -8.317 1.00 74.56 250 TYR A O 1
ATOM 1972 N N . TRP A 1 251 ? -18.262 -12.015 -10.143 1.00 70.31 251 TRP A N 1
ATOM 1973 C CA . TRP A 1 251 ? -18.150 -10.734 -10.802 1.00 70.31 251 TRP A CA 1
ATOM 1974 C C . TRP A 1 251 ? -19.473 -10.324 -11.429 1.00 70.31 251 TRP A C 1
ATOM 1976 O O . TRP A 1 251 ? -20.089 -11.083 -12.183 1.00 70.31 251 TRP A O 1
ATOM 1986 N N . MET A 1 252 ? -19.878 -9.099 -11.125 1.00 76.88 252 MET A N 1
ATOM 1987 C CA . MET A 1 252 ? -21.034 -8.410 -11.672 1.00 76.88 252 MET A CA 1
ATOM 1988 C C . MET A 1 252 ? -20.551 -7.163 -12.404 1.00 76.88 252 MET A C 1
ATOM 1990 O O . MET A 1 252 ? -19.578 -6.537 -11.987 1.00 76.88 252 MET A O 1
ATOM 1994 N N . ARG A 1 253 ? -21.238 -6.789 -13.483 1.00 75.50 253 ARG A N 1
ATOM 1995 C CA . ARG A 1 253 ? -21.067 -5.498 -14.145 1.00 75.50 253 ARG A CA 1
ATOM 1996 C C . ARG A 1 253 ? -22.316 -4.646 -14.006 1.00 75.50 253 ARG A C 1
ATOM 1998 O O . ARG A 1 253 ? -23.434 -5.161 -14.032 1.00 75.50 253 ARG A O 1
ATOM 2005 N N . TYR A 1 254 ? -22.118 -3.347 -13.898 1.00 72.81 254 TYR A N 1
ATOM 2006 C CA . TYR A 1 254 ? -23.139 -2.349 -13.663 1.00 72.81 254 TYR A CA 1
ATOM 2007 C C . TYR A 1 254 ? -23.030 -1.204 -14.653 1.00 72.81 254 TYR A C 1
ATOM 2009 O O . TYR A 1 254 ? -21.931 -0.809 -15.018 1.00 72.81 254 TYR A O 1
ATOM 2017 N N . LYS A 1 255 ? -24.165 -0.655 -15.071 1.00 76.38 255 LYS A N 1
ATOM 2018 C CA . LYS A 1 255 ? -24.211 0.527 -15.931 1.00 76.38 255 LYS A CA 1
ATOM 2019 C C . LYS A 1 255 ? -25.369 1.413 -15.520 1.00 76.38 255 LYS A C 1
ATOM 2021 O O . LYS A 1 255 ? -26.488 0.932 -15.320 1.00 76.38 255 LYS A O 1
ATOM 2026 N N . GLN A 1 256 ? -25.103 2.708 -15.410 1.00 71.56 256 GLN A N 1
ATOM 2027 C CA . GLN A 1 256 ? -26.139 3.701 -15.179 1.00 71.56 256 GLN A CA 1
ATOM 2028 C C . GLN A 1 256 ? -26.795 4.060 -16.520 1.00 71.56 256 GLN A C 1
ATOM 2030 O O . GLN A 1 256 ? -26.120 4.439 -17.474 1.00 71.56 256 GLN A O 1
ATOM 2035 N N . ILE A 1 257 ? -28.119 3.920 -16.610 1.00 75.81 257 ILE A N 1
ATOM 2036 C CA . ILE A 1 257 ? -28.925 4.331 -17.767 1.00 75.81 257 ILE A CA 1
ATOM 2037 C C . ILE A 1 257 ? -30.005 5.288 -17.255 1.00 75.81 257 ILE A C 1
ATOM 2039 O O . ILE A 1 257 ? -31.043 4.877 -16.725 1.00 75.81 257 ILE A O 1
ATOM 2043 N N . GLY A 1 258 ? -29.732 6.592 -17.356 1.00 76.88 258 GLY A N 1
ATOM 2044 C CA . GLY A 1 258 ? -30.560 7.636 -16.749 1.00 76.88 258 GLY A CA 1
ATOM 2045 C C . GLY A 1 258 ? -30.629 7.485 -15.224 1.00 76.88 258 GLY A C 1
ATOM 2046 O O . GLY A 1 258 ? -29.607 7.438 -14.546 1.00 76.88 258 GLY A O 1
ATOM 2047 N N . LYS A 1 259 ? -31.844 7.373 -14.670 1.00 74.94 259 LYS A N 1
ATOM 2048 C CA . LYS A 1 259 ? -32.072 7.149 -13.226 1.00 74.94 259 LYS A CA 1
ATOM 2049 C C . LYS A 1 259 ? -32.019 5.671 -12.809 1.00 74.94 259 LYS A C 1
ATOM 2051 O O . LYS A 1 259 ? -32.214 5.369 -11.635 1.00 74.94 259 LYS A O 1
ATOM 2056 N N . ARG A 1 260 ? -31.819 4.739 -13.747 1.00 64.19 260 ARG A N 1
ATOM 2057 C CA . ARG A 1 260 ? -31.845 3.293 -13.480 1.00 64.19 260 ARG A CA 1
ATOM 2058 C C . ARG A 1 260 ? -30.437 2.712 -13.508 1.00 64.19 260 ARG A C 1
ATOM 2060 O O . ARG A 1 260 ? -29.651 3.023 -14.398 1.00 64.19 260 ARG A O 1
ATOM 2067 N N . ARG A 1 261 ? -30.165 1.803 -12.573 1.00 75.06 261 ARG A N 1
ATOM 2068 C CA . ARG A 1 261 ? -28.945 0.995 -12.548 1.00 75.06 261 ARG A CA 1
ATOM 2069 C C . ARG A 1 261 ? -29.233 -0.378 -13.144 1.00 75.06 261 ARG A C 1
ATOM 2071 O O . ARG A 1 261 ? -30.085 -1.103 -12.633 1.00 75.06 261 ARG A O 1
ATOM 2078 N N . VAL A 1 262 ? -28.525 -0.730 -14.211 1.00 81.94 262 VAL A N 1
ATOM 2079 C CA . VAL A 1 262 ? -28.569 -2.065 -14.822 1.00 81.94 262 VAL A CA 1
ATOM 2080 C C . VAL A 1 262 ? -27.429 -2.902 -14.255 1.00 81.94 262 VAL A C 1
ATOM 2082 O O . VAL A 1 262 ? -26.334 -2.385 -14.050 1.00 81.94 262 VAL A O 1
ATOM 2085 N N . LYS A 1 263 ? -27.697 -4.182 -13.992 1.00 84.31 263 LYS A N 1
ATOM 2086 C CA . LYS A 1 263 ? -26.771 -5.160 -13.409 1.00 84.31 263 LYS A CA 1
ATOM 2087 C C . LYS A 1 263 ? -26.712 -6.401 -14.294 1.00 84.31 263 LYS A C 1
ATOM 2089 O O . LYS A 1 263 ? -27.754 -6.870 -14.744 1.00 84.31 263 LYS A O 1
ATOM 2094 N N . GLN A 1 264 ? -25.525 -6.963 -14.498 1.00 83.75 264 GLN A N 1
ATOM 2095 C CA . GLN A 1 264 ? -25.332 -8.192 -15.264 1.00 83.75 264 GLN A CA 1
ATOM 2096 C C . GLN A 1 264 ? -24.268 -9.096 -14.634 1.00 83.75 264 GLN A C 1
ATOM 2098 O O . GLN A 1 264 ? -23.241 -8.627 -14.157 1.00 83.75 264 GLN A O 1
ATOM 2103 N N . TYR A 1 265 ? -24.521 -10.405 -14.651 1.00 81.50 265 TYR A N 1
ATOM 2104 C CA . TYR A 1 265 ? -23.578 -11.430 -14.206 1.00 81.50 265 TYR A CA 1
ATOM 2105 C C . TYR A 1 265 ? -22.430 -11.611 -15.204 1.00 81.50 265 TYR A C 1
ATOM 2107 O O . TYR A 1 265 ? -22.676 -11.704 -16.406 1.00 81.50 265 TYR A O 1
ATOM 2115 N N . VAL A 1 266 ? -21.196 -11.688 -14.700 1.00 77.56 266 VAL A N 1
ATOM 2116 C CA . VAL A 1 266 ? -19.980 -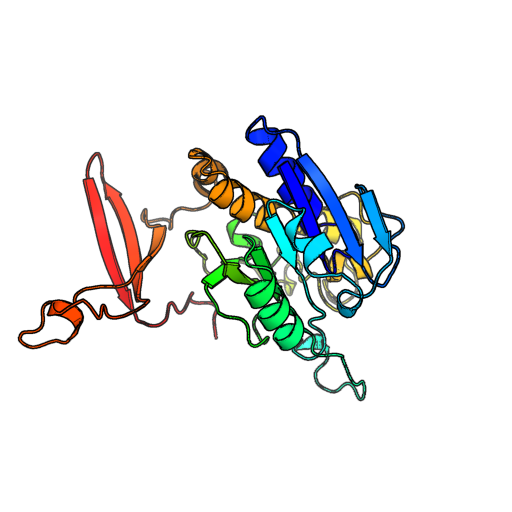11.899 -15.502 1.00 77.56 266 VAL A CA 1
ATOM 2117 C C . VAL A 1 266 ? -19.432 -13.315 -15.313 1.00 77.56 266 VAL A C 1
ATOM 2119 O O . VAL A 1 266 ? -19.172 -13.994 -16.301 1.00 77.56 266 VAL A O 1
ATOM 2122 N N . GLY A 1 267 ? -19.278 -13.797 -14.074 1.00 71.81 267 GLY A N 1
ATOM 2123 C CA . GLY A 1 267 ? -18.716 -15.133 -13.826 1.00 71.81 267 GLY A CA 1
ATOM 2124 C C . GLY A 1 267 ? -18.055 -15.315 -12.458 1.00 71.81 267 GLY A C 1
ATOM 2125 O O . GLY A 1 267 ? -17.957 -14.373 -11.677 1.00 71.81 267 GLY A O 1
ATOM 2126 N N . LYS A 1 268 ? -17.579 -16.538 -12.163 1.00 64.06 268 LYS A N 1
ATOM 2127 C CA . LYS A 1 268 ? -16.756 -16.844 -10.963 1.00 64.06 268 LYS A CA 1
ATOM 2128 C C . LYS A 1 268 ? -15.368 -16.222 -11.030 1.00 64.06 268 LYS A C 1
ATOM 2130 O O . LYS A 1 268 ? -14.829 -15.782 -10.025 1.00 64.06 268 LYS A O 1
ATOM 2135 N N . SER A 1 269 ? -14.813 -16.186 -12.230 1.00 50.06 269 SER A N 1
ATOM 2136 C CA . SER A 1 269 ? -13.499 -15.631 -12.499 1.00 50.06 269 SER A CA 1
ATOM 2137 C C . SER A 1 269 ? -13.706 -14.411 -13.376 1.00 50.06 269 SER A C 1
ATOM 2139 O O . SER A 1 269 ? -14.225 -14.538 -14.485 1.00 50.06 269 SER A O 1
ATOM 2141 N N . TYR A 1 270 ? -13.303 -13.233 -12.905 1.00 48.19 270 TYR A N 1
ATOM 2142 C CA . TYR A 1 270 ? -13.035 -12.138 -13.824 1.00 48.19 270 TYR A CA 1
ATOM 2143 C C . TYR A 1 270 ? -11.687 -12.428 -14.431 1.00 48.19 270 TYR A C 1
ATOM 2145 O O . TYR A 1 270 ? -10.636 -12.137 -13.864 1.00 48.19 270 TYR A O 1
ATOM 2153 N N . VAL A 1 271 ? -11.734 -13.040 -15.604 1.00 43.66 271 VAL A N 1
ATOM 2154 C CA . VAL A 1 271 ? -10.639 -12.880 -16.537 1.00 43.66 271 VAL A CA 1
ATOM 2155 C C . VAL A 1 271 ? -10.799 -11.451 -17.036 1.00 43.66 271 VAL A C 1
ATOM 2157 O O . VAL A 1 271 ? -11.460 -11.204 -18.044 1.00 43.66 271 VAL A O 1
ATOM 2160 N N . SER A 1 272 ? -10.210 -10.493 -16.306 1.00 45.66 272 SER A N 1
ATOM 2161 C CA . SER A 1 272 ? -9.705 -9.302 -16.985 1.00 45.66 272 SER A CA 1
ATOM 2162 C C . SER A 1 272 ? -8.961 -9.876 -18.185 1.00 45.66 272 SER A C 1
ATOM 2164 O O . SER A 1 272 ? -8.204 -10.838 -18.024 1.00 45.66 272 SER A O 1
ATOM 2166 N N . SER A 1 273 ? -9.231 -9.409 -19.396 1.00 39.16 273 SER A N 1
ATOM 2167 C CA . SER A 1 273 ? -8.674 -10.010 -20.616 1.00 39.16 273 SER A CA 1
ATOM 2168 C C . SER A 1 273 ? -7.129 -10.038 -20.656 1.00 39.16 273 SER A C 1
ATOM 2170 O O . SER A 1 273 ? -6.564 -10.518 -21.633 1.00 39.16 273 SER A O 1
ATOM 2172 N N . CYS A 1 274 ? -6.458 -9.585 -19.589 1.00 36.59 274 CYS A N 1
ATOM 2173 C CA . CYS A 1 274 ? -5.025 -9.612 -19.335 1.00 36.59 274 CYS A CA 1
ATOM 2174 C C . CYS A 1 274 ? -4.543 -10.608 -18.260 1.00 36.59 274 CYS A C 1
ATOM 2176 O O . CYS A 1 274 ? -3.343 -10.667 -18.039 1.00 36.59 274 CYS A O 1
ATOM 2178 N N . ALA A 1 275 ? -5.400 -11.378 -17.577 1.00 28.80 275 ALA A N 1
ATOM 2179 C CA . ALA A 1 275 ? -4.965 -12.339 -16.546 1.00 28.80 275 ALA A CA 1
ATOM 2180 C C . ALA A 1 275 ? -4.556 -13.723 -17.111 1.00 28.80 275 ALA A C 1
ATOM 2182 O O . ALA A 1 275 ? -4.778 -14.746 -16.460 1.00 28.80 275 ALA A O 1
ATOM 2183 N N . ARG A 1 276 ? -4.007 -13.757 -18.331 1.00 28.08 276 ARG A N 1
ATOM 2184 C CA . ARG A 1 276 ? -3.347 -14.932 -18.918 1.00 28.08 276 ARG A CA 1
ATOM 2185 C C . ARG A 1 276 ? -1.857 -14.675 -19.038 1.00 28.08 276 ARG A C 1
ATOM 2187 O O . ARG A 1 276 ? -1.515 -13.564 -19.492 1.00 28.08 276 ARG A O 1
#